Protein AF-A0A6J3LT07-F1 (afdb_monomer)

Mean predicted aligned error: 6.96 Å

InterPro domains:
  IPR022085 Oxopyrrolidines biosynthesis cluster protein G [PF12311] (66-252)
  IPR053204 Oxopyrrolidines Biosynthesis-associated Protein [PTHR38797] (63-280)

Secondary structure (DSSP, 8-state):
-------------GGGG--SS-THHHHHHHHHHTTSS-HHHHHHHHHHHHHHHHHTT--HHHHHHHHHHHHHHHHGGGSHHHHHHHHHHHHHHHTSPPPB-TTSPBPPPTTSSS--HHHH-TTHHHHHHHHTS---TTTTTS-HHHHHHHHHHHHHHHHHS-TTTTHHHHHHHHHHHHHHHSS--GGGHHHHHHHHHHHHHHHHHHHHHHHHTT------PPPS-S---S--S--S-SS--HHHHHHHHHHHHHHHH-TTS-HHHHHHHHHHHHHHHHHH-

Nearest PDB structures (foldseek):
  5o9z-assembly1_v  TM=2.314E-01  e=2.602E+00  Homo sapiens
  8uic-assembly1_T  TM=2.207E-01  e=5.160E+00  Drosophila melanogaster
  7shl-assembly1_A  TM=1.777E-01  e=5.653E+00  Xenopus laevis

Structure (mmCIF, N/CA/C/O backbone):
data_AF-A0A6J3LT07-F1
#
_entry.id   AF-A0A6J3LT07-F1
#
loop_
_atom_site.group_PDB
_atom_site.id
_atom_site.type_symbol
_atom_site.label_atom_id
_atom_site.label_alt_id
_atom_site.label_comp_id
_atom_site.label_asym_id
_atom_site.label_entity_id
_atom_site.label_seq_id
_atom_site.pdbx_PDB_ins_code
_atom_site.Cartn_x
_atom_site.Cartn_y
_atom_site.Cartn_z
_atom_site.occupancy
_atom_site.B_iso_or_equiv
_atom_site.auth_seq_id
_atom_site.auth_comp_id
_atom_site.auth_asym_id
_atom_site.auth_atom_id
_atom_site.pdbx_PDB_model_num
ATOM 1 N N . MET A 1 1 ? -38.017 -21.492 -5.090 1.00 42.19 1 MET A N 1
ATOM 2 C CA . MET A 1 1 ? -36.570 -21.646 -4.852 1.00 42.19 1 MET A CA 1
ATOM 3 C C . MET A 1 1 ? -35.894 -21.658 -6.207 1.00 42.19 1 MET A C 1
ATOM 5 O O . MET A 1 1 ? -36.004 -22.646 -6.916 1.00 42.19 1 MET A O 1
ATOM 9 N N . ALA A 1 2 ? -35.304 -20.535 -6.591 1.00 34.06 2 ALA A N 1
ATOM 10 C CA . ALA A 1 2 ? -34.388 -20.432 -7.716 1.00 34.06 2 ALA A CA 1
ATOM 11 C C . ALA A 1 2 ? -33.347 -19.401 -7.274 1.00 34.06 2 ALA A C 1
ATOM 13 O O . ALA A 1 2 ? -33.650 -18.213 -7.202 1.00 34.06 2 ALA A O 1
ATOM 14 N N . ASN A 1 3 ? -32.190 -19.897 -6.833 1.00 35.44 3 ASN A N 1
ATOM 15 C CA . ASN A 1 3 ? -31.007 -19.079 -6.608 1.00 35.44 3 ASN A CA 1
ATOM 16 C C . ASN A 1 3 ? -30.465 -18.733 -7.989 1.00 35.44 3 ASN A C 1
ATOM 18 O O . ASN A 1 3 ? -29.926 -19.598 -8.674 1.00 35.44 3 ASN A O 1
ATOM 22 N N . THR A 1 4 ? -30.654 -17.489 -8.406 1.00 35.00 4 THR A N 1
ATOM 23 C CA . THR A 1 4 ? -29.921 -16.937 -9.539 1.00 35.00 4 THR A CA 1
ATOM 24 C C . THR A 1 4 ? -28.570 -16.493 -8.998 1.00 35.00 4 THR A C 1
ATOM 26 O O . THR A 1 4 ? -28.470 -15.449 -8.356 1.00 35.00 4 THR A O 1
ATOM 29 N N . GLU A 1 5 ? -27.549 -17.322 -9.198 1.00 41.88 5 GLU A N 1
ATOM 30 C CA . GLU A 1 5 ? -26.154 -16.911 -9.068 1.00 41.88 5 GLU A CA 1
ATOM 31 C C . GLU A 1 5 ? -25.899 -15.788 -10.074 1.00 41.88 5 GLU A C 1
ATOM 33 O O . GLU A 1 5 ? -25.868 -16.000 -11.285 1.00 41.88 5 GLU A O 1
ATOM 38 N N . ILE A 1 6 ? -25.758 -14.567 -9.567 1.00 34.50 6 ILE A N 1
ATOM 39 C CA . ILE A 1 6 ? -25.181 -13.463 -10.323 1.00 34.50 6 ILE A CA 1
ATOM 40 C C . ILE A 1 6 ? -23.667 -13.621 -10.177 1.00 34.50 6 ILE A C 1
ATOM 42 O O . ILE A 1 6 ? -23.052 -13.019 -9.303 1.00 34.50 6 ILE A O 1
ATOM 46 N N . SER A 1 7 ? -23.074 -14.473 -11.013 1.00 38.00 7 SER A N 1
ATOM 47 C CA . SER A 1 7 ? -21.657 -14.342 -11.345 1.00 38.00 7 SER A CA 1
ATOM 48 C C . SER A 1 7 ? -21.554 -13.212 -12.368 1.00 38.00 7 SER A C 1
ATOM 50 O O . SER A 1 7 ? -21.727 -13.421 -13.567 1.00 38.00 7 SER A O 1
ATOM 52 N N . GLN A 1 8 ? -21.394 -11.977 -11.891 1.00 36.06 8 GLN A N 1
ATOM 53 C CA . GLN A 1 8 ? -20.882 -10.908 -12.740 1.00 36.06 8 GLN A CA 1
ATOM 54 C C . GLN A 1 8 ? -19.366 -11.085 -12.804 1.00 36.06 8 GLN A C 1
ATOM 56 O O . GLN A 1 8 ? -18.631 -10.542 -11.982 1.00 36.06 8 GLN A O 1
ATOM 61 N N . GLU A 1 9 ? -18.904 -11.854 -13.789 1.00 40.09 9 GLU A N 1
ATOM 62 C CA . GLU A 1 9 ? -17.545 -11.716 -14.307 1.00 40.09 9 GLU A CA 1
ATOM 63 C C . GLU A 1 9 ? -17.409 -10.287 -14.836 1.00 40.09 9 GLU A C 1
ATOM 65 O O . GLU A 1 9 ? -17.820 -9.946 -15.946 1.00 40.09 9 GLU A O 1
ATOM 70 N N . SER A 1 10 ? -16.901 -9.406 -13.980 1.00 42.12 10 SER A N 1
ATOM 71 C CA . SER A 1 10 ? -16.468 -8.074 -14.369 1.00 42.12 10 SER A CA 1
ATOM 72 C C . SER A 1 10 ? -15.198 -8.236 -15.201 1.00 42.12 10 SER A C 1
ATOM 74 O O . SER A 1 10 ? -14.100 -8.118 -14.663 1.00 42.12 10 SER A O 1
ATOM 76 N N . SER A 1 11 ? -15.361 -8.543 -16.491 1.00 50.44 11 SER A N 1
ATOM 77 C CA . SER A 1 11 ? -14.284 -8.496 -17.481 1.00 50.44 11 SER A CA 1
ATOM 78 C C . SER A 1 11 ? -13.621 -7.127 -17.385 1.00 50.44 11 SER A C 1
ATOM 80 O O . SER A 1 11 ? -14.261 -6.095 -17.607 1.00 50.44 11 SER A O 1
ATOM 82 N N . LEU A 1 12 ? -12.351 -7.110 -16.995 1.00 59.06 12 LEU A N 1
ATOM 83 C CA . LEU A 1 12 ? -11.575 -5.887 -16.942 1.00 59.06 12 LEU A CA 1
ATOM 84 C C . LEU A 1 12 ? -11.353 -5.417 -18.379 1.00 59.06 12 LEU A C 1
ATOM 86 O O . LEU A 1 12 ? -10.679 -6.089 -19.140 1.00 59.06 12 LEU A O 1
ATOM 90 N N . HIS A 1 13 ? -11.936 -4.289 -18.778 1.00 64.12 13 HIS A N 1
ATOM 91 C CA . HIS A 1 13 ? -11.634 -3.690 -20.079 1.00 64.12 13 HIS A CA 1
ATOM 92 C C . HIS A 1 13 ? -10.424 -2.772 -19.918 1.00 64.12 13 HIS A C 1
ATOM 94 O O . HIS A 1 13 ? -10.589 -1.559 -19.748 1.00 64.12 13 HIS A O 1
ATOM 100 N N . LEU A 1 14 ? -9.214 -3.347 -19.904 1.00 63.91 14 LEU A N 1
ATOM 101 C CA . LEU A 1 14 ? -7.982 -2.557 -19.826 1.00 63.91 14 LEU A CA 1
ATOM 102 C C . LEU A 1 14 ? -7.782 -1.691 -21.075 1.00 63.91 14 LEU A C 1
ATOM 104 O O . LEU A 1 14 ? -7.234 -0.597 -20.959 1.00 63.91 14 LEU A O 1
ATOM 108 N N . ASP A 1 15 ? -8.320 -2.111 -22.222 1.00 57.94 15 ASP A N 1
ATOM 109 C CA . ASP A 1 15 ? -8.239 -1.422 -23.519 1.00 57.94 15 ASP A CA 1
ATOM 110 C C . ASP A 1 15 ? -8.627 0.066 -23.476 1.00 57.94 15 ASP A C 1
ATOM 112 O O . ASP A 1 15 ? -8.118 0.872 -24.250 1.00 57.94 15 ASP A O 1
ATOM 116 N N . GLN A 1 16 ? -9.501 0.478 -22.551 1.00 59.56 16 GLN A N 1
ATOM 117 C CA . GLN A 1 16 ? -9.913 1.883 -22.430 1.00 59.56 16 GLN A CA 1
ATOM 118 C C . GLN A 1 16 ? -8.801 2.815 -21.908 1.00 59.56 16 GLN A C 1
ATOM 120 O O . GLN A 1 16 ? -8.925 4.038 -22.019 1.00 59.56 16 GLN A O 1
ATOM 125 N N . TYR A 1 17 ? -7.740 2.260 -21.312 1.00 57.22 17 TYR A N 1
ATOM 126 C CA . TYR A 1 17 ? -6.659 3.014 -20.672 1.00 57.22 17 TYR A CA 1
ATOM 127 C C . TYR A 1 17 ? -5.404 3.152 -21.540 1.00 57.22 17 TYR A C 1
ATOM 129 O O . TYR A 1 17 ? -4.562 4.000 -21.243 1.00 57.22 17 TYR A O 1
ATOM 137 N N . PHE A 1 18 ? -5.291 2.383 -22.623 1.00 58.38 18 PHE A N 1
ATOM 138 C CA . PHE A 1 18 ? -4.138 2.407 -23.522 1.00 58.38 18 PHE A CA 1
ATOM 139 C C . PHE A 1 18 ? -4.515 3.148 -24.807 1.00 58.38 18 PHE A C 1
ATOM 141 O O . PHE A 1 18 ? -5.414 2.738 -25.537 1.00 58.38 18 PHE A O 1
ATOM 148 N N . LYS A 1 19 ? -3.870 4.293 -25.072 1.00 54.88 19 LYS A N 1
ATOM 149 C CA . LYS A 1 19 ? -4.121 5.091 -26.289 1.00 54.88 19 LYS A CA 1
ATOM 150 C C . LYS A 1 19 ? -3.191 4.703 -27.435 1.00 54.88 19 LYS A C 1
ATOM 152 O O . LYS A 1 19 ? -3.402 5.144 -28.567 1.00 54.88 19 LYS A O 1
ATOM 157 N N . THR A 1 20 ? -2.157 3.922 -27.147 1.00 51.50 20 THR A N 1
ATOM 158 C CA . THR A 1 20 ? -1.198 3.423 -28.127 1.00 51.50 20 THR A CA 1
ATOM 159 C C . THR A 1 20 ? -1.644 2.082 -28.713 1.00 51.50 20 THR A C 1
ATOM 161 O O . THR A 1 20 ? -2.359 1.308 -28.090 1.00 51.50 20 THR A O 1
ATOM 164 N N . SER A 1 21 ? -1.239 1.822 -29.958 1.00 48.75 21 SER A N 1
ATOM 165 C CA . SER A 1 21 ? -1.632 0.672 -30.786 1.00 48.75 21 SER A CA 1
ATOM 166 C C . SER A 1 21 ? -1.044 -0.679 -30.342 1.00 48.75 21 SER A C 1
ATOM 168 O O . SER A 1 21 ? -0.817 -1.540 -31.193 1.00 48.75 21 SER A O 1
ATOM 170 N N . ASP A 1 22 ? -0.704 -0.843 -29.064 1.00 60.94 22 ASP A N 1
ATOM 171 C CA . ASP A 1 22 ? -0.010 -2.025 -28.551 1.00 60.94 22 ASP A CA 1
ATOM 172 C C . ASP A 1 22 ? -0.895 -2.780 -27.548 1.00 60.94 22 ASP A C 1
ATOM 174 O O . ASP A 1 22 ? -0.692 -2.740 -26.335 1.00 60.94 22 ASP A O 1
ATOM 178 N N . ASP A 1 23 ? -1.887 -3.507 -28.081 1.00 73.31 23 ASP A N 1
ATOM 179 C CA . ASP A 1 23 ? -2.821 -4.382 -27.346 1.00 73.31 23 ASP A CA 1
ATOM 180 C C . ASP A 1 23 ? -2.121 -5.480 -26.509 1.00 73.31 23 ASP A C 1
ATOM 182 O O . ASP A 1 23 ? -2.775 -6.296 -25.859 1.00 73.31 23 ASP A O 1
ATOM 186 N N . GLN A 1 24 ? -0.789 -5.580 -26.551 1.00 86.88 24 GLN A N 1
ATOM 187 C CA . GLN A 1 24 ? -0.038 -6.644 -25.892 1.00 86.88 24 GLN A CA 1
ATOM 188 C C . GLN A 1 24 ? -0.002 -6.490 -24.372 1.00 86.88 24 GLN A C 1
ATOM 190 O O . GLN A 1 24 ? -0.200 -7.477 -23.666 1.00 86.88 24 GLN A O 1
ATOM 195 N N . VAL A 1 25 ? 0.235 -5.279 -23.856 1.00 88.94 25 VAL A N 1
ATOM 196 C CA . VAL A 1 25 ? 0.317 -5.043 -22.404 1.00 88.94 25 VAL A CA 1
ATOM 197 C C . VAL A 1 25 ? -1.026 -5.298 -21.710 1.00 88.94 25 VAL A C 1
ATOM 199 O O . VAL A 1 25 ? -1.009 -6.063 -20.747 1.00 88.94 25 VAL A O 1
ATOM 202 N N . PRO A 1 26 ? -2.175 -4.763 -22.185 1.00 89.38 26 PRO A N 1
ATOM 203 C CA . PRO A 1 26 ? -3.488 -5.119 -21.642 1.00 89.38 26 PRO A CA 1
ATOM 204 C C . PRO A 1 26 ? -3.683 -6.631 -21.515 1.00 89.38 26 PRO A C 1
ATOM 206 O O . PRO A 1 26 ? -3.939 -7.124 -20.422 1.00 89.38 26 PRO A O 1
ATOM 209 N N . ARG A 1 27 ? -3.430 -7.381 -22.596 1.00 91.88 27 ARG A N 1
ATOM 210 C CA . ARG A 1 27 ? -3.610 -8.841 -22.627 1.00 91.88 27 ARG A CA 1
ATOM 211 C C . ARG A 1 27 ? -2.676 -9.583 -21.678 1.00 91.88 27 ARG A C 1
ATOM 213 O O . ARG A 1 27 ? -3.066 -10.587 -21.096 1.00 91.88 27 ARG A O 1
ATOM 220 N N . ILE A 1 28 ? -1.435 -9.116 -21.528 1.00 94.88 28 ILE A N 1
ATOM 221 C CA . ILE A 1 28 ? -0.492 -9.680 -20.553 1.00 94.88 28 ILE A CA 1
ATOM 222 C C . ILE A 1 28 ? -1.022 -9.460 -19.135 1.00 94.88 28 ILE A C 1
ATOM 224 O O . ILE A 1 28 ? -1.009 -10.386 -18.334 1.00 94.88 28 ILE A O 1
ATOM 228 N N . LEU A 1 29 ? -1.500 -8.258 -18.817 1.00 94.88 29 LEU A N 1
ATOM 229 C CA . LEU A 1 29 ? -2.003 -7.953 -17.480 1.00 94.88 29 LEU A CA 1
ATOM 230 C C . LEU A 1 29 ? -3.335 -8.655 -17.180 1.00 94.88 29 LEU A C 1
ATOM 232 O O . LEU A 1 29 ? -3.530 -9.092 -16.053 1.00 94.88 29 LEU A O 1
ATOM 236 N N . GLU A 1 30 ? -4.212 -8.822 -18.170 1.00 94.00 30 GLU A N 1
ATOM 237 C CA . GLU A 1 30 ? -5.431 -9.636 -18.062 1.00 94.00 30 GLU A CA 1
ATOM 238 C C . GLU A 1 30 ? -5.087 -11.104 -17.794 1.00 94.00 30 GLU A C 1
ATOM 240 O O . GLU A 1 30 ? -5.486 -11.636 -16.764 1.00 94.00 30 GLU A O 1
ATOM 245 N N . ALA A 1 31 ? -4.226 -11.718 -18.615 1.00 95.69 31 ALA A N 1
ATOM 246 C CA . ALA A 1 31 ? -3.759 -13.088 -18.388 1.00 95.69 31 ALA A CA 1
ATOM 247 C C . ALA A 1 31 ? -3.064 -13.251 -17.023 1.00 95.69 31 ALA A C 1
ATOM 249 O O . ALA A 1 31 ? -3.142 -14.304 -16.387 1.00 95.69 31 ALA A O 1
ATOM 250 N N . PHE A 1 32 ? -2.368 -12.212 -16.546 1.00 97.06 32 PHE A N 1
ATOM 251 C CA . PHE A 1 32 ? -1.813 -12.197 -15.198 1.00 97.06 32 PHE A CA 1
ATOM 252 C C . PHE A 1 32 ? -2.923 -12.219 -14.149 1.00 97.06 32 PHE A C 1
ATOM 254 O O . PHE A 1 32 ? -2.867 -13.066 -13.259 1.00 97.06 32 PHE A O 1
ATOM 261 N N . LEU A 1 33 ? -3.916 -11.334 -14.241 1.00 94.50 33 LEU A N 1
ATOM 262 C CA . LEU A 1 33 ? -5.034 -11.258 -13.297 1.00 94.50 33 LEU A CA 1
ATOM 263 C C . LEU A 1 33 ? -5.882 -12.539 -13.288 1.00 94.50 33 LEU A C 1
ATOM 265 O O . LEU A 1 33 ? -6.324 -12.952 -12.220 1.00 94.50 33 LEU A O 1
ATOM 269 N N . ASP A 1 34 ? -6.009 -13.211 -14.430 1.00 94.81 34 ASP A N 1
ATOM 270 C CA . ASP A 1 34 ? -6.708 -14.495 -14.569 1.00 94.81 34 ASP A CA 1
ATOM 271 C C . ASP A 1 34 ? -5.880 -15.696 -14.070 1.00 94.81 34 ASP A C 1
ATOM 273 O O . ASP A 1 34 ? -6.354 -16.831 -14.022 1.00 94.81 34 ASP A O 1
ATOM 277 N N . GLY A 1 35 ? -4.627 -15.465 -13.667 1.00 95.25 35 GLY A N 1
ATOM 278 C CA . GLY A 1 35 ? -3.750 -16.500 -13.125 1.00 95.25 35 GLY A CA 1
ATOM 279 C C . GLY A 1 35 ? -3.031 -17.349 -14.178 1.00 95.25 35 GLY A C 1
ATOM 280 O O . GLY A 1 35 ? -2.326 -18.288 -13.810 1.00 95.25 35 GLY A O 1
ATOM 281 N N . GLU A 1 36 ? -3.163 -17.027 -15.466 1.00 97.62 36 GLU A N 1
ATOM 282 C CA . GLU A 1 36 ? -2.608 -17.810 -16.578 1.00 97.62 36 GLU A CA 1
ATOM 283 C C . GLU A 1 36 ? -1.085 -17.682 -16.710 1.00 97.62 36 GLU A C 1
ATOM 285 O O . GLU A 1 36 ? -0.412 -18.613 -17.160 1.00 97.62 36 GLU A O 1
ATOM 290 N N . ILE A 1 37 ? -0.531 -16.530 -16.325 1.00 97.75 37 ILE A N 1
ATOM 291 C CA . ILE A 1 37 ? 0.912 -16.256 -16.355 1.00 97.75 37 ILE A CA 1
ATOM 292 C C . ILE A 1 37 ? 1.422 -15.826 -14.984 1.00 97.75 37 ILE A C 1
ATOM 294 O O . ILE A 1 37 ? 0.761 -15.075 -14.272 1.00 97.75 37 ILE A O 1
ATOM 298 N N . ASP A 1 38 ? 2.604 -16.301 -14.598 1.00 98.06 38 ASP A N 1
ATOM 299 C CA . ASP A 1 38 ? 3.220 -15.997 -13.305 1.00 98.06 38 ASP A CA 1
ATOM 300 C C . ASP A 1 38 ? 3.748 -14.543 -13.214 1.00 98.06 38 ASP A C 1
ATOM 302 O O . ASP A 1 38 ? 3.955 -13.884 -14.245 1.00 98.06 38 ASP A O 1
ATOM 306 N N . PRO A 1 39 ? 3.942 -14.011 -11.989 1.00 98.19 39 PRO A N 1
ATOM 307 C CA . PRO A 1 39 ? 4.426 -12.647 -11.770 1.00 98.19 39 PRO A CA 1
ATOM 308 C C . PRO A 1 39 ? 5.736 -12.305 -12.496 1.00 98.19 39 PRO A C 1
ATOM 310 O O . PRO A 1 39 ? 5.849 -11.234 -13.095 1.00 98.19 39 PRO A O 1
ATOM 313 N N . GLU A 1 40 ? 6.715 -13.205 -12.477 1.00 98.38 40 GLU A N 1
ATOM 314 C CA . GLU A 1 40 ? 8.053 -13.011 -13.036 1.00 98.38 40 GLU A CA 1
ATOM 315 C C . GLU A 1 40 ? 8.017 -12.946 -14.570 1.00 98.38 40 GLU A C 1
ATOM 317 O O . GLU A 1 40 ? 8.619 -12.061 -15.194 1.00 98.38 40 GLU A O 1
ATOM 322 N N . THR A 1 41 ? 7.258 -13.852 -15.191 1.00 98.31 41 THR A N 1
ATOM 323 C CA . THR A 1 41 ? 6.997 -13.855 -16.632 1.00 98.31 41 THR A CA 1
ATOM 324 C C . THR A 1 41 ? 6.255 -12.587 -17.049 1.00 98.31 41 THR A C 1
ATOM 326 O O . THR A 1 41 ? 6.606 -11.978 -18.064 1.00 98.31 41 THR A O 1
ATOM 329 N N . THR A 1 42 ? 5.264 -12.157 -16.263 1.00 98.00 42 THR A N 1
ATOM 330 C CA . THR A 1 42 ? 4.510 -10.915 -16.503 1.00 98.00 42 THR A CA 1
ATOM 331 C C . THR A 1 42 ? 5.447 -9.708 -16.478 1.00 98.00 42 THR A C 1
ATOM 333 O O . THR A 1 42 ? 5.490 -8.949 -17.445 1.00 98.00 42 THR A O 1
ATOM 336 N N . ALA A 1 43 ? 6.278 -9.578 -15.438 1.00 97.56 43 ALA A N 1
ATOM 337 C CA . ALA A 1 43 ? 7.281 -8.518 -15.307 1.00 97.56 43 ALA A CA 1
ATOM 338 C C . ALA A 1 43 ? 8.237 -8.463 -16.501 1.00 97.56 43 ALA A C 1
ATOM 340 O O . ALA A 1 43 ? 8.428 -7.401 -17.096 1.00 97.56 43 ALA A O 1
ATOM 341 N N . THR A 1 44 ? 8.785 -9.614 -16.889 1.00 97.81 44 THR A N 1
ATOM 342 C CA . THR A 1 44 ? 9.740 -9.719 -18.000 1.00 97.81 44 THR A CA 1
ATOM 343 C C . THR A 1 44 ? 9.112 -9.295 -19.327 1.00 97.81 44 THR A C 1
ATOM 345 O O . THR A 1 44 ? 9.717 -8.542 -20.097 1.00 97.81 44 THR A O 1
ATOM 348 N N . ARG A 1 45 ? 7.883 -9.748 -19.609 1.00 96.75 45 ARG A N 1
ATOM 349 C CA . ARG A 1 45 ? 7.169 -9.397 -20.846 1.00 96.75 45 ARG A CA 1
ATOM 350 C C . ARG A 1 45 ? 6.792 -7.920 -20.876 1.00 96.75 45 ARG A C 1
ATOM 352 O O . ARG A 1 45 ? 7.065 -7.261 -21.877 1.00 96.75 45 ARG A O 1
ATOM 359 N N . THR A 1 46 ? 6.246 -7.388 -19.782 1.00 95.00 46 THR A N 1
ATOM 360 C CA . THR A 1 46 ? 5.909 -5.963 -19.668 1.00 95.00 46 THR A CA 1
ATOM 361 C C . THR A 1 46 ? 7.148 -5.093 -19.871 1.00 95.00 46 THR A C 1
ATOM 363 O O . THR A 1 46 ? 7.135 -4.202 -20.720 1.00 95.00 46 THR A O 1
ATOM 366 N N . ALA A 1 47 ? 8.255 -5.377 -19.178 1.00 94.50 47 ALA A N 1
ATOM 367 C CA . ALA A 1 47 ? 9.484 -4.602 -19.334 1.00 94.50 47 ALA A CA 1
ATOM 368 C C . ALA A 1 47 ? 10.055 -4.674 -20.755 1.00 94.50 47 ALA A C 1
ATOM 370 O O . ALA A 1 47 ? 10.500 -3.657 -21.284 1.00 94.50 47 ALA A O 1
ATOM 371 N N . SER A 1 48 ? 9.992 -5.841 -21.403 1.00 93.88 48 SER A N 1
ATOM 372 C CA . SER A 1 48 ? 10.481 -6.023 -22.777 1.00 93.88 48 SER A CA 1
ATOM 373 C C . SER A 1 48 ? 9.713 -5.185 -23.804 1.00 93.88 48 SER A C 1
ATOM 375 O O . SER A 1 48 ? 10.316 -4.712 -24.765 1.00 93.88 48 SER A O 1
ATOM 377 N N . ILE A 1 49 ? 8.408 -4.969 -23.600 1.00 91.94 49 ILE A N 1
ATOM 378 C CA . ILE A 1 49 ? 7.579 -4.131 -24.484 1.00 91.94 49 ILE A CA 1
ATOM 379 C C . ILE A 1 49 ? 7.930 -2.647 -24.319 1.00 91.94 49 ILE A C 1
ATOM 381 O O . ILE A 1 49 ? 8.099 -1.926 -25.305 1.00 91.94 49 ILE A O 1
ATOM 385 N N . TYR A 1 50 ? 8.092 -2.185 -23.077 1.00 90.69 50 TYR A N 1
ATOM 386 C CA . TYR A 1 50 ? 8.356 -0.773 -22.797 1.00 90.69 50 TYR A CA 1
ATOM 387 C C . TYR A 1 50 ? 9.822 -0.365 -22.993 1.00 90.69 50 TYR A C 1
ATOM 389 O O . TYR A 1 50 ? 10.085 0.784 -23.354 1.00 90.69 50 TYR A O 1
ATOM 397 N N . ALA A 1 51 ? 10.789 -1.268 -22.795 1.00 90.75 51 ALA A N 1
ATOM 398 C CA . ALA A 1 51 ? 12.215 -0.929 -22.807 1.00 90.75 51 ALA A CA 1
ATOM 399 C C . ALA A 1 51 ? 12.688 -0.204 -24.087 1.00 90.75 51 ALA A C 1
ATOM 401 O O . ALA A 1 51 ? 13.360 0.826 -23.957 1.00 90.75 51 ALA A O 1
ATOM 402 N N . PRO A 1 52 ? 12.312 -0.629 -25.314 1.00 89.69 52 PRO A N 1
ATOM 403 C CA . PRO A 1 52 ? 12.687 0.092 -26.528 1.00 89.69 52 PRO A CA 1
ATOM 404 C C . PRO A 1 52 ? 12.136 1.520 -26.564 1.00 89.69 52 PRO A C 1
ATOM 406 O O . PRO A 1 52 ? 12.842 2.434 -26.981 1.00 89.69 52 PRO A O 1
ATOM 409 N N . GLN A 1 53 ? 10.908 1.738 -26.092 1.00 87.19 53 GLN A N 1
ATOM 410 C CA . GLN A 1 53 ? 10.265 3.054 -26.119 1.00 87.19 53 GLN A CA 1
ATOM 411 C C . GLN A 1 53 ? 10.885 4.004 -25.086 1.00 87.19 53 GLN A C 1
ATOM 413 O O . GLN A 1 53 ? 11.171 5.166 -25.382 1.00 87.19 53 GLN A O 1
ATOM 418 N N . LEU A 1 54 ? 11.160 3.486 -23.888 1.00 87.62 54 LEU A N 1
ATOM 419 C CA . LEU A 1 54 ? 11.799 4.230 -22.805 1.00 87.62 54 LEU A CA 1
ATOM 420 C C . LEU A 1 54 ? 13.254 4.596 -23.144 1.00 87.62 54 LEU A C 1
ATOM 422 O O . LEU A 1 54 ? 13.696 5.698 -22.822 1.00 87.62 54 LEU A O 1
ATOM 426 N N . SER A 1 55 ? 13.973 3.730 -23.872 1.00 86.94 55 SER A N 1
ATOM 427 C CA . SER A 1 55 ? 15.332 4.020 -24.362 1.00 86.94 55 SER A CA 1
ATOM 428 C C . SER A 1 55 ? 15.401 5.186 -25.359 1.00 86.94 55 SER A C 1
ATOM 430 O O . SER A 1 55 ? 16.433 5.841 -25.478 1.00 86.94 55 SER A O 1
ATOM 432 N N . GLN A 1 56 ? 14.290 5.495 -26.035 1.00 84.25 56 GLN A N 1
ATOM 433 C CA . GLN A 1 56 ? 14.175 6.627 -26.963 1.00 84.25 56 GLN A CA 1
ATOM 434 C C . GLN A 1 56 ? 13.794 7.939 -26.256 1.00 84.25 56 GLN A C 1
ATOM 436 O O . GLN A 1 56 ? 13.611 8.961 -26.914 1.00 84.25 56 GLN A O 1
ATOM 441 N N . GLY A 1 57 ? 13.653 7.924 -24.925 1.00 74.00 57 GLY A N 1
ATOM 442 C CA . GLY A 1 57 ? 13.245 9.087 -24.138 1.00 74.00 57 GLY A CA 1
ATOM 443 C C . GLY A 1 57 ? 11.763 9.445 -24.282 1.00 74.00 57 GLY A C 1
ATOM 444 O O . GLY A 1 57 ? 11.370 10.563 -23.947 1.00 74.00 57 GLY A O 1
ATOM 445 N N . ASN A 1 58 ? 10.927 8.528 -24.782 1.00 73.75 58 ASN A N 1
ATOM 446 C CA . ASN A 1 58 ? 9.489 8.748 -24.847 1.00 73.75 58 ASN A CA 1
ATOM 447 C C . ASN A 1 58 ? 8.887 8.596 -23.442 1.00 73.75 58 ASN A C 1
ATOM 449 O O . ASN A 1 58 ? 8.927 7.511 -22.869 1.00 73.75 58 ASN A O 1
ATOM 453 N N . ALA A 1 59 ? 8.333 9.680 -22.894 1.00 69.69 59 ALA A N 1
ATOM 454 C CA . ALA A 1 59 ? 7.689 9.686 -21.579 1.00 69.69 59 ALA A CA 1
ATOM 455 C C . ALA A 1 59 ? 6.197 9.299 -21.629 1.00 69.69 59 ALA A C 1
ATOM 457 O O . ALA A 1 59 ? 5.627 8.933 -20.610 1.00 69.69 59 ALA A O 1
ATOM 458 N N . SER A 1 60 ? 5.546 9.331 -22.797 1.00 72.19 60 SER A N 1
ATOM 459 C CA . SER A 1 60 ? 4.133 8.922 -22.922 1.00 72.19 60 SER A CA 1
ATOM 460 C C . SER A 1 60 ? 3.848 7.482 -22.447 1.00 72.19 60 SER A C 1
ATOM 462 O O . SER A 1 60 ? 2.825 7.273 -21.798 1.00 72.19 60 SER A O 1
ATOM 464 N N . PRO A 1 61 ? 4.718 6.486 -22.711 1.00 77.19 61 PRO A N 1
ATOM 465 C CA . PRO A 1 61 ? 4.503 5.108 -22.289 1.00 77.19 61 PRO A CA 1
ATOM 466 C C . PRO A 1 61 ? 4.532 4.929 -20.767 1.00 77.19 61 PRO A C 1
ATOM 468 O O . PRO A 1 61 ? 3.946 3.971 -20.270 1.00 77.19 61 PRO A O 1
ATOM 471 N N . THR A 1 62 ? 5.172 5.830 -20.005 1.00 79.94 62 THR A N 1
ATOM 472 C CA . THR A 1 62 ? 5.197 5.692 -18.541 1.00 79.94 62 THR A CA 1
ATOM 473 C C . THR A 1 62 ? 3.860 5.999 -17.893 1.00 79.94 62 THR A C 1
ATOM 475 O O . THR A 1 62 ? 3.488 5.305 -16.955 1.00 79.94 62 THR A O 1
ATOM 478 N N . ASP A 1 63 ? 3.109 6.981 -18.393 1.00 82.81 63 ASP A N 1
ATOM 479 C CA . ASP A 1 63 ? 1.797 7.308 -17.820 1.00 82.81 63 ASP A CA 1
ATOM 480 C C . ASP A 1 63 ? 0.790 6.172 -18.052 1.00 82.81 63 ASP A C 1
ATOM 482 O O . ASP A 1 63 ? 0.019 5.823 -17.151 1.00 82.81 63 ASP A O 1
ATOM 486 N N . GLU A 1 64 ? 0.832 5.557 -19.239 1.00 86.06 64 GLU A N 1
ATOM 487 C CA . GLU A 1 64 ? 0.029 4.375 -19.578 1.00 86.06 64 GLU A CA 1
ATOM 488 C C . GLU A 1 64 ? 0.429 3.175 -18.713 1.00 86.06 64 GLU A C 1
ATOM 490 O O . GLU A 1 64 ? -0.434 2.545 -18.102 1.00 86.06 64 GLU A O 1
ATOM 495 N N . LEU A 1 65 ? 1.736 2.914 -18.574 1.00 88.62 65 LEU A N 1
ATOM 496 C CA . LEU A 1 65 ? 2.256 1.858 -17.707 1.00 88.62 65 LEU A CA 1
ATOM 497 C C . LEU A 1 65 ? 1.798 2.045 -16.256 1.00 88.62 65 LEU A C 1
ATOM 499 O O . LEU A 1 65 ? 1.249 1.119 -15.666 1.00 88.62 65 LEU A O 1
ATOM 503 N N . TRP A 1 66 ? 1.992 3.227 -15.666 1.00 90.88 66 TRP A N 1
ATOM 504 C CA . TRP A 1 66 ? 1.610 3.466 -14.274 1.00 90.88 66 TRP A CA 1
ATOM 505 C C . TRP A 1 66 ? 0.113 3.323 -14.062 1.00 90.88 66 TRP A C 1
ATOM 507 O O . TRP A 1 66 ? -0.293 2.694 -13.091 1.00 90.88 66 TRP A O 1
ATOM 517 N N . THR A 1 67 ? -0.699 3.823 -14.991 1.00 89.50 67 THR A N 1
ATOM 518 C CA . THR A 1 67 ? -2.155 3.633 -14.959 1.00 89.50 67 THR A CA 1
ATOM 519 C C . THR A 1 67 ? -2.519 2.147 -14.978 1.00 89.50 67 THR A C 1
ATOM 521 O O . THR A 1 67 ? -3.305 1.690 -14.151 1.00 89.50 67 THR A O 1
ATOM 524 N N . ALA A 1 68 ? -1.884 1.362 -15.846 1.00 90.94 68 ALA A N 1
ATOM 525 C CA . ALA A 1 68 ? -2.115 -0.073 -15.929 1.00 90.94 68 ALA A CA 1
ATOM 526 C C . ALA A 1 68 ? -1.718 -0.821 -14.646 1.00 90.94 68 ALA A C 1
ATOM 528 O O . ALA A 1 68 ? -2.479 -1.650 -14.148 1.00 90.94 68 ALA A O 1
ATOM 529 N N . LEU A 1 69 ? -0.557 -0.497 -14.065 1.00 92.75 69 LEU A N 1
ATOM 530 C CA . LEU A 1 69 ? -0.119 -1.087 -12.796 1.00 92.75 69 LEU A CA 1
ATOM 531 C C . LEU A 1 69 ? -1.051 -0.709 -11.637 1.00 92.75 69 LEU A C 1
ATOM 533 O O . LEU A 1 69 ? -1.270 -1.518 -10.736 1.00 92.75 69 LEU A O 1
ATOM 537 N N . VAL A 1 70 ? -1.629 0.496 -11.656 1.00 92.06 70 VAL A N 1
ATOM 538 C CA . VAL A 1 70 ? -2.647 0.893 -10.678 1.00 92.06 70 VAL A CA 1
ATOM 539 C C . VAL A 1 70 ? -3.928 0.076 -10.841 1.00 92.06 70 VAL A C 1
ATOM 541 O O . VAL A 1 70 ? -4.499 -0.351 -9.838 1.00 92.06 70 VAL A O 1
ATOM 544 N N . GLU A 1 71 ? -4.375 -0.193 -12.067 1.00 90.62 71 GLU A N 1
ATOM 545 C CA . GLU A 1 71 ? -5.536 -1.060 -12.283 1.00 90.62 71 GLU A CA 1
ATOM 546 C C . GLU A 1 71 ? -5.273 -2.494 -11.811 1.00 90.62 71 GLU A C 1
ATOM 548 O O . GLU A 1 71 ? -6.121 -3.057 -11.118 1.00 90.62 71 GLU A O 1
ATOM 553 N N . VAL A 1 72 ? -4.083 -3.050 -12.063 1.00 93.69 72 VAL A N 1
ATOM 554 C CA . VAL A 1 72 ? -3.676 -4.349 -11.493 1.00 93.69 72 VAL A CA 1
ATOM 555 C C . VAL A 1 72 ? -3.754 -4.319 -9.967 1.00 93.69 72 VAL A C 1
ATOM 557 O O . VAL A 1 72 ? -4.343 -5.214 -9.361 1.00 93.69 72 VAL A O 1
ATOM 560 N N . ALA A 1 73 ? -3.215 -3.275 -9.339 1.00 92.25 73 ALA A N 1
ATOM 561 C CA . ALA A 1 73 ? -3.224 -3.115 -7.891 1.00 92.25 73 ALA A CA 1
ATOM 562 C C . ALA A 1 73 ? -4.645 -3.034 -7.303 1.00 92.25 73 ALA A C 1
ATOM 564 O O . ALA A 1 73 ? -4.925 -3.651 -6.275 1.00 92.25 73 ALA A O 1
ATOM 565 N N . LYS A 1 74 ? -5.561 -2.318 -7.966 1.00 89.50 74 LYS A N 1
ATOM 566 C CA . LYS A 1 74 ? -6.973 -2.230 -7.560 1.00 89.50 74 LYS A CA 1
ATOM 567 C C . LYS A 1 74 ? -7.672 -3.588 -7.651 1.00 89.50 74 LYS A C 1
ATOM 569 O O . LYS A 1 74 ? -8.373 -3.964 -6.718 1.00 89.50 74 LYS A O 1
ATOM 574 N N . HIS A 1 75 ? -7.457 -4.336 -8.733 1.00 90.31 75 HIS A N 1
ATOM 575 C CA . HIS A 1 75 ? -8.107 -5.636 -8.944 1.00 90.31 75 HIS A CA 1
ATOM 576 C C . HIS A 1 75 ? -7.557 -6.729 -8.033 1.00 90.31 75 HIS A C 1
ATOM 578 O O . HIS A 1 75 ? -8.323 -7.540 -7.518 1.00 90.31 75 HIS A O 1
ATOM 584 N N . SER A 1 76 ? -6.254 -6.694 -7.770 1.00 92.00 76 SER A N 1
ATOM 585 C CA . SER A 1 76 ? -5.576 -7.681 -6.927 1.00 92.00 76 SER A CA 1
ATOM 586 C C . SER A 1 76 ? -5.862 -7.487 -5.435 1.00 92.00 76 SER A C 1
ATOM 588 O O . SER A 1 76 ? -5.488 -8.308 -4.614 1.00 92.00 76 SER A O 1
ATOM 590 N N . GLY A 1 77 ? -6.524 -6.397 -5.045 1.00 87.62 77 GLY A N 1
ATOM 591 C CA . GLY A 1 77 ? -6.861 -6.115 -3.653 1.00 87.62 77 GLY A CA 1
ATOM 592 C C . GLY A 1 77 ? -8.046 -6.906 -3.088 1.00 87.62 77 GLY A C 1
ATOM 593 O O . GLY A 1 77 ? -8.413 -6.685 -1.936 1.00 87.62 77 GLY A O 1
ATOM 594 N N . ARG A 1 78 ? -8.692 -7.770 -3.882 1.00 89.31 78 ARG A N 1
AT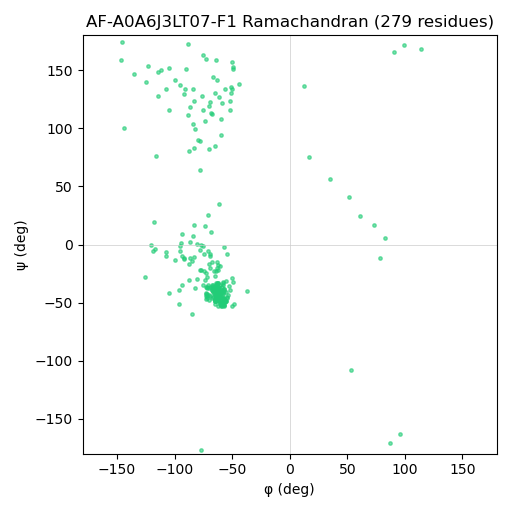OM 595 C CA . ARG A 1 78 ? -9.883 -8.536 -3.464 1.00 89.31 78 ARG A CA 1
ATOM 596 C C . ARG A 1 78 ? -9.594 -9.477 -2.301 1.00 89.31 78 ARG A C 1
ATOM 598 O O . ARG A 1 78 ? -10.432 -9.614 -1.410 1.00 89.31 78 ARG A O 1
ATOM 605 N N . ASP A 1 79 ? -8.403 -10.061 -2.286 1.00 91.94 79 ASP A N 1
ATOM 606 C CA . ASP A 1 79 ? -7.877 -10.812 -1.159 1.00 91.94 79 ASP A CA 1
ATOM 607 C C . ASP A 1 79 ? -6.355 -10.647 -1.031 1.00 91.94 79 ASP A C 1
ATOM 609 O O . ASP A 1 79 ? -5.687 -9.997 -1.837 1.00 91.94 79 ASP A O 1
ATOM 613 N N . GLN A 1 80 ? -5.800 -11.198 0.049 1.00 91.94 80 GLN A N 1
ATOM 614 C CA . GLN A 1 80 ? -4.379 -11.062 0.348 1.00 91.94 80 GLN A CA 1
ATOM 615 C C . GLN A 1 80 ? -3.487 -11.880 -0.600 1.00 91.94 80 GLN A C 1
ATOM 617 O O . GLN A 1 80 ? -2.344 -11.484 -0.817 1.00 91.94 80 GLN A O 1
ATOM 622 N N . ALA A 1 81 ? -3.969 -12.996 -1.157 1.00 95.75 81 ALA A N 1
ATOM 623 C CA . ALA A 1 81 ? -3.180 -13.847 -2.042 1.00 95.75 81 ALA A CA 1
ATOM 624 C C . ALA A 1 81 ? -2.964 -13.166 -3.398 1.00 95.75 81 ALA A C 1
ATOM 626 O O . ALA A 1 81 ? -1.824 -13.079 -3.862 1.00 95.75 81 ALA A O 1
ATOM 627 N N . ASP A 1 82 ? -4.026 -12.600 -3.970 1.00 95.81 82 ASP A N 1
ATOM 628 C CA . ASP A 1 82 ? -3.950 -11.796 -5.189 1.00 95.81 82 ASP A CA 1
ATOM 629 C C . ASP A 1 82 ? -3.067 -10.563 -4.970 1.00 95.81 82 ASP A C 1
ATOM 631 O O . ASP A 1 82 ? -2.167 -10.283 -5.770 1.00 95.81 82 ASP A O 1
ATOM 635 N N . ALA A 1 83 ? -3.238 -9.872 -3.836 1.00 96.88 83 ALA A N 1
ATOM 636 C CA . ALA A 1 83 ? -2.420 -8.718 -3.489 1.00 96.88 83 ALA A CA 1
ATOM 637 C C . ALA A 1 83 ? -0.939 -9.104 -3.416 1.00 96.88 83 ALA A C 1
ATOM 639 O O . ALA A 1 83 ? -0.102 -8.435 -4.019 1.00 96.88 83 ALA A O 1
ATOM 640 N N . SER A 1 84 ? -0.607 -10.204 -2.732 1.00 97.75 84 SER A N 1
ATOM 641 C CA . SER A 1 84 ? 0.760 -10.727 -2.648 1.00 97.75 84 SER A CA 1
ATOM 642 C C . SER A 1 84 ? 1.325 -11.061 -4.024 1.00 97.75 84 SER A C 1
ATOM 644 O O . SER A 1 84 ? 2.473 -10.724 -4.304 1.00 97.75 84 SER A O 1
ATOM 646 N N . ARG A 1 85 ? 0.522 -11.653 -4.909 1.00 97.69 85 ARG A N 1
ATOM 647 C CA . ARG A 1 85 ? 0.933 -11.987 -6.275 1.00 97.69 85 ARG A CA 1
ATOM 648 C C . ARG A 1 85 ? 1.240 -10.735 -7.104 1.00 97.69 85 ARG A C 1
ATOM 650 O O . ARG A 1 85 ? 2.246 -10.704 -7.812 1.00 97.69 85 ARG A O 1
ATOM 657 N N . ALA A 1 86 ? 0.445 -9.674 -6.958 1.00 97.31 86 ALA A N 1
ATOM 658 C CA . ALA A 1 86 ? 0.715 -8.373 -7.572 1.00 97.31 86 ALA A CA 1
ATOM 659 C C . ALA A 1 86 ? 1.950 -7.670 -6.982 1.00 97.31 86 ALA A C 1
ATOM 661 O O . ALA A 1 86 ? 2.710 -7.043 -7.721 1.00 97.31 86 ALA A O 1
ATOM 662 N N . VAL A 1 87 ? 2.199 -7.801 -5.673 1.00 97.62 87 VAL A N 1
ATOM 663 C CA . VAL A 1 87 ? 3.445 -7.318 -5.054 1.00 97.62 87 VAL A CA 1
ATOM 664 C C . VAL A 1 87 ? 4.657 -8.046 -5.632 1.00 97.62 87 VAL A C 1
ATOM 666 O O . VAL A 1 87 ? 5.630 -7.382 -5.988 1.00 97.62 87 VAL A O 1
ATOM 669 N N . THR A 1 88 ? 4.596 -9.374 -5.788 1.00 98.12 88 THR A N 1
ATOM 670 C CA . THR A 1 88 ? 5.663 -10.148 -6.443 1.00 98.12 88 THR A CA 1
ATOM 671 C C . THR A 1 88 ? 5.907 -9.638 -7.856 1.00 98.12 88 THR A C 1
ATOM 673 O O . THR A 1 88 ? 7.047 -9.353 -8.198 1.00 98.12 88 THR A O 1
ATOM 676 N N . PHE A 1 89 ? 4.850 -9.417 -8.642 1.00 97.88 89 PHE A N 1
ATOM 677 C CA . PHE A 1 89 ? 4.968 -8.890 -10.004 1.00 97.88 89 PHE A CA 1
ATOM 678 C C . PHE A 1 89 ? 5.705 -7.544 -10.036 1.00 97.88 89 PHE A C 1
ATOM 680 O O . PHE A 1 89 ? 6.646 -7.377 -10.809 1.00 97.88 89 PHE A O 1
ATOM 687 N N . LEU A 1 90 ? 5.339 -6.597 -9.169 1.00 96.44 90 LEU A N 1
ATOM 688 C CA . LEU A 1 90 ? 6.015 -5.299 -9.099 1.00 96.44 90 LEU A CA 1
ATOM 689 C C . LEU A 1 90 ? 7.457 -5.392 -8.590 1.00 96.44 90 LEU A C 1
ATOM 691 O O . LEU A 1 90 ? 8.315 -4.642 -9.055 1.00 96.44 90 LEU A O 1
ATOM 695 N N . ASN A 1 91 ? 7.742 -6.301 -7.657 1.00 96.50 91 ASN A N 1
ATOM 696 C CA . ASN A 1 91 ? 9.107 -6.556 -7.204 1.00 96.50 91 ASN A CA 1
ATOM 697 C C . ASN A 1 91 ? 9.953 -7.123 -8.355 1.00 96.50 91 ASN A C 1
ATOM 699 O O . ASN A 1 91 ? 11.007 -6.565 -8.653 1.00 96.50 91 ASN A O 1
ATOM 703 N N . SER A 1 92 ? 9.454 -8.128 -9.078 1.00 97.56 92 SER A N 1
ATOM 704 C CA . SER A 1 92 ? 10.117 -8.694 -10.260 1.00 97.56 92 SER A CA 1
ATOM 705 C C . SER A 1 92 ? 10.271 -7.676 -11.389 1.00 97.56 92 SER A C 1
ATOM 707 O O . SER A 1 92 ? 11.256 -7.715 -12.126 1.00 97.56 92 SER A O 1
ATOM 709 N N . LEU A 1 93 ? 9.324 -6.741 -11.529 1.00 96.00 93 LEU A N 1
ATOM 710 C CA . LEU A 1 93 ? 9.440 -5.623 -12.462 1.00 96.00 93 LEU A CA 1
ATOM 711 C C . LEU 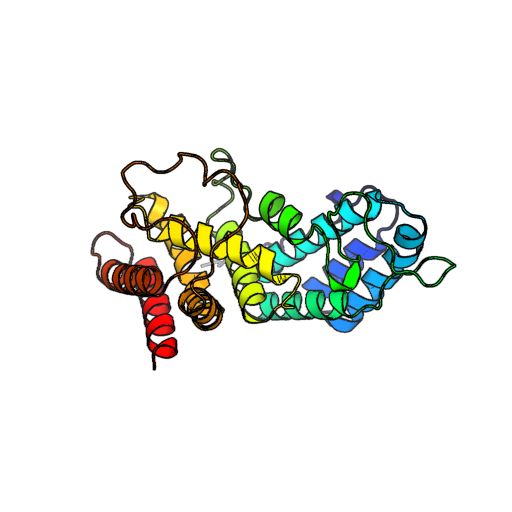A 1 93 ? 10.578 -4.684 -12.051 1.00 96.00 93 LEU A C 1
ATOM 713 O O . LEU A 1 93 ? 11.338 -4.245 -12.907 1.00 96.00 93 LEU A O 1
ATOM 717 N N . SER A 1 94 ? 10.748 -4.431 -10.749 1.00 95.06 94 SER A N 1
ATOM 718 C CA . SER A 1 94 ? 11.854 -3.612 -10.233 1.00 95.06 94 SER A CA 1
ATOM 719 C C . SER A 1 94 ? 13.239 -4.245 -10.393 1.00 95.06 94 SER A C 1
ATOM 721 O O . SER A 1 94 ? 14.256 -3.563 -10.293 1.00 95.06 94 SER A O 1
ATOM 723 N N . GLU A 1 95 ? 13.284 -5.543 -10.681 1.00 95.81 95 GLU A N 1
ATOM 724 C CA . GLU A 1 95 ? 14.511 -6.306 -10.914 1.00 95.81 95 GLU A CA 1
ATOM 725 C C . GLU A 1 95 ? 14.869 -6.421 -12.404 1.00 95.81 95 GLU A C 1
ATOM 727 O O . GLU A 1 95 ? 15.946 -6.916 -12.746 1.00 95.81 95 GLU A O 1
ATOM 732 N N . GLN A 1 96 ? 14.008 -5.931 -13.306 1.00 93.62 96 GLN A N 1
ATOM 733 C CA . GLN A 1 96 ? 14.328 -5.820 -14.728 1.00 93.62 96 GLN A CA 1
ATOM 734 C C . GLN A 1 96 ? 15.426 -4.762 -14.860 1.00 93.62 96 GLN A C 1
ATOM 736 O O . GLN A 1 96 ? 15.207 -3.601 -14.530 1.00 93.62 96 GLN A O 1
ATOM 741 N N . GLY A 1 97 ? 16.639 -5.168 -15.242 1.00 92.31 97 GLY A N 1
ATOM 742 C CA . GLY A 1 97 ? 17.827 -4.309 -15.183 1.00 92.31 97 GLY A CA 1
ATOM 743 C C . GLY A 1 97 ? 17.635 -2.919 -15.806 1.00 92.31 97 GLY A C 1
ATOM 744 O O . GLY A 1 97 ? 16.838 -2.741 -16.726 1.00 92.31 97 GLY A O 1
ATOM 745 N N . ASP A 1 98 ? 18.379 -1.934 -15.297 1.00 93.50 98 ASP A N 1
ATOM 746 C CA . ASP A 1 98 ? 18.243 -0.530 -15.690 1.00 93.50 98 ASP A CA 1
ATOM 747 C C . ASP A 1 98 ? 18.256 -0.344 -17.215 1.00 93.50 98 ASP A C 1
ATOM 749 O O . ASP A 1 98 ? 19.124 -0.854 -17.927 1.00 93.50 98 ASP A O 1
ATOM 753 N N . ILE A 1 99 ? 17.316 0.460 -17.711 1.00 91.75 99 ILE A N 1
ATOM 754 C CA . ILE A 1 99 ? 17.332 0.903 -19.103 1.00 91.75 99 ILE A CA 1
ATOM 755 C C . ILE A 1 99 ? 18.494 1.873 -19.253 1.00 91.75 99 ILE A C 1
ATOM 757 O O . ILE A 1 99 ? 18.510 2.911 -18.592 1.00 91.75 99 ILE A O 1
ATOM 761 N N . ALA A 1 100 ? 19.454 1.541 -20.109 1.00 91.44 100 ALA A N 1
ATOM 762 C CA . ALA A 1 100 ? 20.646 2.345 -20.325 1.00 91.44 100 ALA A CA 1
ATOM 763 C C . ALA A 1 100 ? 20.669 2.973 -21.723 1.00 91.44 100 ALA A C 1
ATOM 765 O O . ALA A 1 100 ? 20.124 2.421 -22.680 1.00 91.44 100 ALA A O 1
ATOM 766 N N . ASP A 1 101 ? 21.310 4.133 -21.834 1.00 86.50 101 ASP A N 1
ATOM 767 C CA . ASP A 1 101 ? 21.590 4.774 -23.114 1.00 86.50 101 ASP A CA 1
ATOM 768 C C . ASP A 1 101 ? 22.770 4.105 -23.851 1.00 86.50 101 ASP A C 1
ATOM 770 O O . ASP A 1 101 ? 23.366 3.126 -23.393 1.00 86.50 101 ASP A O 1
ATOM 774 N N . ALA A 1 102 ? 23.148 4.652 -25.010 1.00 87.06 102 ALA A N 1
ATOM 775 C CA . ALA A 1 102 ? 24.280 4.151 -25.794 1.00 87.06 102 ALA A CA 1
ATOM 776 C C . ALA A 1 102 ? 25.634 4.215 -25.051 1.00 87.06 102 ALA A C 1
ATOM 778 O O . ALA A 1 102 ? 26.575 3.528 -25.445 1.00 87.06 102 ALA A O 1
ATOM 779 N N . ALA A 1 103 ? 25.742 5.019 -23.988 1.00 88.38 103 ALA A N 1
ATOM 780 C CA . ALA A 1 103 ? 26.918 5.128 -23.131 1.00 88.38 103 ALA A CA 1
ATOM 781 C C . ALA A 1 103 ? 26.844 4.210 -21.895 1.00 88.38 103 ALA A C 1
ATOM 783 O O . ALA A 1 103 ? 27.707 4.294 -21.022 1.00 88.38 103 ALA A O 1
ATOM 784 N N . SER A 1 104 ? 25.854 3.308 -21.827 1.00 88.88 104 SER A N 1
ATOM 785 C CA . SER A 1 104 ? 25.592 2.437 -20.670 1.00 88.88 104 SER A CA 1
ATOM 786 C C . SER A 1 104 ? 25.261 3.207 -19.384 1.00 88.88 104 SER A C 1
ATOM 788 O O . SER A 1 104 ? 25.460 2.697 -18.281 1.00 88.88 104 SER A O 1
ATOM 790 N N . VAL A 1 105 ? 24.751 4.434 -19.510 1.00 89.81 105 VAL A N 1
ATOM 791 C CA . VAL A 1 105 ? 24.271 5.228 -18.378 1.00 89.81 105 VAL A CA 1
ATOM 792 C C . VAL A 1 105 ? 22.783 4.967 -18.200 1.00 89.81 105 VAL A C 1
ATOM 794 O O . VAL A 1 105 ? 22.013 5.057 -19.155 1.00 89.81 105 VAL A O 1
ATOM 797 N N . ALA A 1 106 ? 22.371 4.641 -16.973 1.00 92.56 106 ALA A N 1
ATOM 798 C CA . ALA A 1 106 ? 20.969 4.402 -16.663 1.00 92.56 106 ALA A CA 1
ATOM 799 C C . ALA A 1 106 ? 20.127 5.660 -16.932 1.00 92.56 106 ALA A C 1
ATOM 801 O O . ALA A 1 106 ? 20.422 6.749 -16.430 1.00 92.56 106 ALA A O 1
ATOM 802 N N . ILE A 1 107 ? 19.070 5.497 -17.721 1.00 90.31 107 ILE A N 1
ATOM 803 C CA . ILE A 1 107 ? 18.173 6.571 -18.123 1.00 90.31 107 ILE A CA 1
ATOM 804 C C . ILE A 1 107 ? 17.252 6.904 -16.954 1.00 90.31 107 ILE A C 1
ATOM 806 O O . ILE A 1 107 ? 16.567 6.040 -16.399 1.00 90.31 107 ILE A O 1
ATOM 810 N N . GLN A 1 108 ? 17.219 8.188 -16.616 1.00 89.50 108 GLN A N 1
ATOM 811 C CA . GLN A 1 108 ? 16.303 8.742 -15.630 1.00 89.50 108 GLN A CA 1
ATOM 812 C C . GLN A 1 108 ? 15.119 9.404 -16.346 1.00 89.50 108 GLN A C 1
ATOM 814 O O . GLN A 1 108 ? 15.324 10.059 -17.375 1.00 89.50 108 GLN A O 1
ATOM 819 N N . PRO A 1 109 ? 13.887 9.279 -15.827 1.00 85.50 109 PRO A N 1
ATOM 820 C CA . PRO A 1 109 ? 12.763 10.033 -16.358 1.00 85.50 109 PRO A CA 1
ATOM 821 C C . PRO A 1 109 ? 12.995 11.526 -16.127 1.00 85.50 109 PRO A C 1
ATOM 823 O O . PRO A 1 109 ? 13.268 11.950 -15.007 1.00 85.50 109 PRO A O 1
ATOM 826 N N . SER A 1 110 ? 12.827 12.344 -17.167 1.00 82.75 110 SER A N 1
ATOM 827 C CA . SER A 1 110 ? 13.055 13.798 -17.098 1.00 82.75 110 SER A CA 1
ATOM 828 C C . SER A 1 110 ? 12.129 14.533 -16.124 1.00 82.75 110 SER A C 1
ATOM 830 O O . SER A 1 110 ? 12.442 15.636 -15.682 1.00 82.75 110 SER A O 1
ATOM 832 N N . TRP A 1 111 ? 10.986 13.933 -15.798 1.00 80.06 111 TRP A N 1
ATOM 833 C CA . TRP A 1 111 ? 9.978 14.472 -14.889 1.00 80.06 111 TRP A CA 1
ATOM 834 C C . TRP A 1 111 ? 10.166 14.025 -13.434 1.00 80.06 111 TRP A C 1
ATOM 836 O O . TRP A 1 111 ? 9.525 14.580 -12.542 1.00 80.06 111 TRP A O 1
ATOM 846 N N . ALA A 1 112 ? 11.021 13.033 -13.176 1.00 76.19 112 ALA A N 1
ATOM 847 C CA . ALA A 1 112 ? 11.284 12.540 -11.833 1.00 76.19 112 ALA A CA 1
ATOM 848 C C . ALA A 1 112 ? 12.528 13.225 -11.255 1.00 76.19 112 ALA A C 1
ATOM 850 O O . ALA A 1 112 ? 13.555 13.360 -11.918 1.00 76.19 112 ALA A O 1
ATOM 851 N N . THR A 1 113 ? 12.468 13.630 -9.986 1.00 67.88 113 THR A N 1
ATOM 852 C CA . THR A 1 113 ? 13.636 14.125 -9.241 1.00 67.88 113 THR A CA 1
ATOM 853 C C . THR A 1 113 ? 14.508 12.953 -8.785 1.00 67.88 113 THR A C 1
ATOM 855 O O . THR A 1 113 ? 14.649 12.696 -7.589 1.00 67.88 113 THR A O 1
ATOM 858 N N . GLY A 1 114 ? 15.064 12.226 -9.756 1.00 79.00 114 GLY A N 1
ATOM 859 C CA . GLY A 1 114 ? 15.907 11.050 -9.562 1.00 79.00 114 GLY A CA 1
ATOM 860 C C . GLY A 1 114 ? 15.186 9.711 -9.742 1.00 79.00 114 GLY A C 1
ATOM 861 O O . GLY A 1 114 ? 13.965 9.635 -9.876 1.00 79.00 114 GLY A O 1
ATOM 862 N N . GLY A 1 115 ? 15.993 8.651 -9.730 1.00 86.31 115 GLY A N 1
ATOM 863 C CA . GLY A 1 115 ? 15.566 7.270 -9.941 1.00 86.31 115 GLY A CA 1
ATOM 864 C C . GLY A 1 115 ? 15.602 6.824 -11.406 1.00 86.31 115 GLY A C 1
ATOM 865 O O . GLY A 1 115 ? 15.744 7.632 -12.321 1.00 86.31 115 GLY A O 1
ATOM 866 N N . VAL A 1 116 ? 15.504 5.516 -11.621 1.00 91.38 116 VAL A N 1
ATOM 867 C CA . VAL A 1 116 ? 15.496 4.850 -12.932 1.00 91.38 116 VAL A CA 1
ATOM 868 C C . VAL A 1 116 ? 14.224 4.022 -13.089 1.00 91.38 116 VAL A C 1
ATOM 870 O O . VAL A 1 116 ? 13.644 3.578 -12.099 1.00 91.38 116 VAL A O 1
ATOM 873 N N . TYR A 1 117 ? 13.792 3.805 -14.333 1.00 90.50 117 TYR A N 1
ATOM 874 C CA . TYR A 1 117 ? 12.456 3.278 -14.640 1.00 90.50 117 TYR A CA 1
ATOM 875 C C . TYR A 1 117 ? 12.061 2.016 -13.872 1.00 90.50 117 TYR A C 1
ATOM 877 O O . TYR A 1 117 ? 11.004 2.011 -13.256 1.00 90.50 117 TYR A O 1
ATOM 885 N N . TRP A 1 118 ? 12.882 0.966 -13.892 1.00 92.94 118 TRP A N 1
ATOM 886 C CA . TRP A 1 118 ? 12.508 -0.312 -13.286 1.00 92.94 118 TRP A CA 1
ATOM 887 C C . TRP A 1 118 ? 12.803 -0.355 -11.795 1.00 92.94 118 TRP A C 1
ATOM 889 O O . TRP A 1 118 ? 11.874 -0.447 -10.999 1.00 92.94 118 TRP A O 1
ATOM 899 N N . ARG A 1 119 ? 14.070 -0.191 -11.404 1.00 92.81 119 ARG A N 1
ATOM 900 C CA . ARG A 1 119 ? 14.497 -0.288 -10.000 1.00 92.81 119 ARG A CA 1
ATOM 901 C C . ARG A 1 119 ? 13.683 0.579 -9.044 1.00 92.81 119 ARG A C 1
ATOM 903 O O . ARG A 1 119 ? 13.398 0.150 -7.928 1.00 92.81 119 ARG A O 1
ATOM 910 N N . ASP A 1 120 ? 13.323 1.785 -9.474 1.00 91.69 120 ASP A N 1
ATOM 911 C CA . ASP A 1 120 ? 12.713 2.774 -8.591 1.00 91.69 120 ASP A CA 1
ATOM 912 C C . ASP A 1 120 ? 11.214 2.986 -8.865 1.00 91.69 120 ASP A C 1
ATOM 914 O O . ASP A 1 120 ? 10.560 3.659 -8.068 1.00 91.69 120 ASP A O 1
ATOM 918 N N . LEU A 1 121 ? 10.674 2.427 -9.965 1.00 92.19 121 LEU A N 1
ATOM 919 C CA . LEU A 1 121 ? 9.318 2.681 -10.489 1.00 92.19 121 LEU A CA 1
ATOM 920 C C . LEU A 1 121 ? 8.874 4.141 -10.263 1.00 92.19 121 LEU A C 1
ATOM 922 O O . LEU A 1 121 ? 7.868 4.395 -9.581 1.00 92.19 121 LEU A O 1
ATOM 926 N N . PRO A 1 122 ? 9.655 5.124 -10.757 1.00 88.88 122 PRO A N 1
ATOM 927 C CA . PRO A 1 122 ? 9.423 6.526 -10.456 1.00 88.88 122 PRO A CA 1
ATOM 928 C C . PRO A 1 122 ? 7.996 6.881 -10.866 1.00 88.88 122 PRO A C 1
ATOM 930 O O . PRO A 1 122 ? 7.540 6.483 -11.928 1.00 88.88 122 PRO A O 1
ATOM 933 N N . GLY A 1 123 ? 7.270 7.577 -9.989 1.00 87.06 123 GLY A N 1
ATOM 934 C CA . GLY A 1 123 ? 5.882 8.004 -10.196 1.00 87.06 123 GLY A CA 1
ATOM 935 C C . GLY A 1 123 ? 4.791 6.952 -9.997 1.00 87.06 123 GLY A C 1
ATOM 936 O O . GLY A 1 123 ? 3.644 7.366 -9.843 1.00 87.06 123 GLY A O 1
ATOM 937 N N . PHE A 1 124 ? 5.093 5.652 -9.871 1.00 90.69 124 PHE A N 1
ATOM 938 C CA . PHE A 1 124 ? 4.063 4.646 -9.563 1.00 90.69 124 PHE A CA 1
ATOM 939 C C . PHE A 1 124 ? 3.300 4.991 -8.277 1.00 90.69 124 PHE A C 1
ATOM 941 O O . PHE A 1 124 ? 2.075 5.046 -8.272 1.00 90.69 124 PHE A O 1
ATOM 948 N N . ALA A 1 125 ? 4.015 5.315 -7.197 1.00 88.56 125 ALA A N 1
ATOM 949 C CA . ALA A 1 125 ? 3.407 5.722 -5.930 1.00 88.56 125 ALA A CA 1
ATOM 950 C C . ALA A 1 125 ? 2.486 6.947 -6.065 1.00 88.56 125 ALA A C 1
ATOM 952 O O . ALA A 1 125 ? 1.434 7.019 -5.428 1.00 88.56 125 ALA A O 1
ATOM 953 N N . PHE A 1 126 ? 2.881 7.916 -6.895 1.00 86.31 126 PHE A N 1
ATOM 954 C CA . PHE A 1 126 ? 2.085 9.109 -7.154 1.00 86.31 126 PHE A CA 1
ATOM 955 C C . PHE A 1 126 ? 0.837 8.771 -7.976 1.00 86.31 126 PHE A C 1
ATOM 957 O O . PHE A 1 126 ? -0.265 9.145 -7.578 1.00 86.31 126 PHE A O 1
ATOM 964 N N . ALA A 1 127 ? 0.990 8.012 -9.064 1.00 88.88 127 ALA A N 1
ATOM 965 C CA . ALA A 1 127 ? -0.121 7.531 -9.877 1.00 88.88 127 ALA A CA 1
ATOM 966 C C . ALA A 1 127 ? -1.109 6.721 -9.029 1.00 88.88 127 ALA A C 1
ATOM 968 O O . ALA A 1 127 ? -2.304 6.994 -9.053 1.00 88.88 127 ALA A O 1
ATOM 969 N N . PHE A 1 128 ? -0.612 5.806 -8.198 1.00 89.81 128 PHE A N 1
ATOM 970 C CA . PHE A 1 128 ? -1.421 5.005 -7.287 1.00 89.81 128 PHE A CA 1
ATOM 971 C C . PHE A 1 128 ? -2.182 5.872 -6.282 1.00 89.81 128 PHE A C 1
ATOM 973 O O . PHE A 1 128 ? -3.391 5.719 -6.117 1.00 89.81 128 PHE A O 1
ATOM 980 N N . ARG A 1 129 ? -1.522 6.862 -5.672 1.00 85.12 129 ARG A N 1
ATOM 981 C CA . ARG A 1 129 ? -2.190 7.828 -4.790 1.00 85.12 129 ARG A CA 1
ATOM 982 C C . ARG A 1 129 ? -3.311 8.587 -5.506 1.00 85.12 129 ARG A C 1
ATOM 984 O O . ARG A 1 129 ? -4.389 8.741 -4.941 1.00 85.12 129 ARG A O 1
ATOM 991 N N . VAL A 1 130 ? -3.051 9.099 -6.707 1.00 82.31 130 VAL A N 1
ATOM 992 C CA . VAL A 1 130 ? -4.006 9.939 -7.447 1.00 82.31 130 VAL A CA 1
ATOM 993 C C . VAL A 1 130 ? -5.174 9.116 -7.987 1.00 82.31 130 VAL A C 1
ATOM 995 O O . VAL A 1 130 ? -6.319 9.546 -7.901 1.00 82.31 130 VAL A O 1
ATOM 998 N N . GLN A 1 131 ? -4.898 7.938 -8.537 1.00 83.06 131 GLN A N 1
ATOM 999 C CA . GLN A 1 131 ? -5.880 7.155 -9.282 1.00 83.06 131 GLN A CA 1
ATOM 1000 C C . GLN A 1 131 ? -6.621 6.129 -8.415 1.00 83.06 131 GLN A C 1
ATOM 1002 O O . GLN A 1 131 ? -7.804 5.884 -8.653 1.00 83.06 131 GLN A O 1
ATOM 1007 N N . ALA A 1 132 ? -5.952 5.537 -7.420 1.00 78.44 132 ALA A N 1
ATOM 1008 C CA . ALA A 1 132 ? -6.529 4.483 -6.584 1.00 78.44 132 ALA A CA 1
ATOM 1009 C C . ALA A 1 132 ? -7.110 5.024 -5.271 1.00 78.44 132 ALA A C 1
ATOM 1011 O O . ALA A 1 132 ? -8.177 4.592 -4.846 1.00 78.44 132 ALA A O 1
ATOM 1012 N N . PHE A 1 133 ? -6.430 5.992 -4.649 1.00 70.19 133 PHE A N 1
ATOM 1013 C CA . PHE A 1 133 ? -6.869 6.597 -3.386 1.00 70.19 133 PHE A CA 1
ATOM 1014 C C . PHE A 1 133 ? -7.710 7.871 -3.551 1.00 70.19 133 PHE A C 1
ATOM 1016 O O . PHE A 1 133 ? -8.250 8.325 -2.547 1.00 70.19 133 PHE A O 1
ATOM 1023 N N . ASP A 1 134 ? -7.799 8.421 -4.775 1.00 65.75 134 ASP A N 1
ATOM 1024 C CA . ASP A 1 134 ? -8.627 9.565 -5.213 1.00 65.75 134 ASP A CA 1
ATOM 1025 C C . ASP A 1 134 ? -9.152 10.427 -4.048 1.00 65.75 134 ASP A C 1
ATOM 1027 O O . ASP A 1 134 ? -10.310 10.330 -3.642 1.00 65.75 134 ASP A O 1
ATOM 1031 N N . LEU A 1 135 ? -8.258 11.243 -3.472 1.00 54.56 135 LEU A N 1
ATOM 1032 C CA . LEU A 1 135 ? -8.489 12.020 -2.243 1.00 54.56 135 LEU A CA 1
ATOM 1033 C C . LEU A 1 135 ? -9.513 13.166 -2.408 1.00 54.56 135 LEU A C 1
ATOM 1035 O O . LEU A 1 135 ? -9.622 14.023 -1.526 1.00 54.56 135 LEU A O 1
ATOM 1039 N N . ASP A 1 136 ? -10.243 13.226 -3.522 1.00 56.12 136 ASP A N 1
ATOM 1040 C CA . ASP A 1 136 ? -11.237 14.261 -3.772 1.00 56.12 136 ASP A CA 1
ATOM 1041 C C . ASP A 1 136 ? -12.585 13.920 -3.105 1.00 56.12 136 ASP A C 1
ATOM 1043 O O . ASP A 1 136 ? -13.207 12.880 -3.358 1.00 56.12 136 ASP A O 1
ATOM 1047 N N . ARG A 1 137 ? -13.069 14.836 -2.250 1.00 49.88 137 ARG A N 1
ATOM 1048 C CA . ARG A 1 137 ? -14.281 14.702 -1.409 1.00 49.88 137 ARG A CA 1
ATOM 1049 C C . ARG A 1 137 ? -15.514 14.231 -2.175 1.00 49.88 137 ARG A C 1
ATOM 1051 O O . ARG A 1 137 ? -16.371 13.567 -1.601 1.00 49.88 137 ARG A O 1
ATOM 1058 N N . HIS A 1 138 ? -15.632 14.601 -3.447 1.00 45.59 138 HIS A N 1
ATOM 1059 C CA . HIS A 1 138 ? -16.819 14.327 -4.254 1.00 45.59 138 HIS A CA 1
ATOM 1060 C C . HIS A 1 138 ? -16.833 12.922 -4.876 1.00 45.59 138 HIS A C 1
ATOM 1062 O O . HIS A 1 138 ? -17.873 12.496 -5.378 1.00 45.59 138 HIS A O 1
ATOM 1068 N N . ARG A 1 139 ? -15.714 12.185 -4.820 1.00 51.44 139 ARG A N 1
ATOM 1069 C CA . ARG A 1 139 ? -15.573 10.834 -5.392 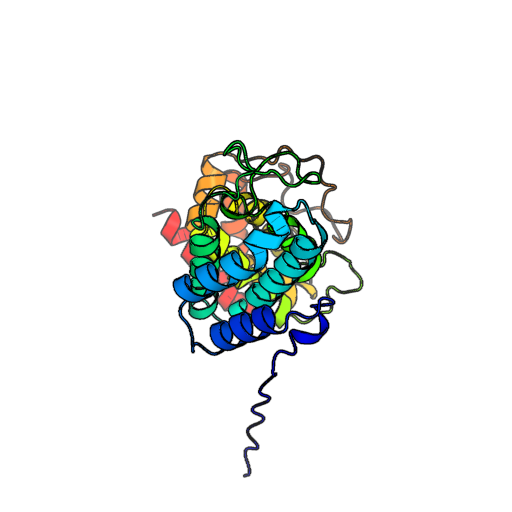1.00 51.44 139 ARG A CA 1
ATOM 1070 C C . ARG A 1 139 ? -15.207 9.746 -4.384 1.00 51.44 139 ARG A C 1
ATOM 1072 O O . ARG A 1 139 ? -15.236 8.583 -4.767 1.00 51.44 139 ARG A O 1
ATOM 1079 N N . PHE A 1 140 ? -15.034 10.067 -3.098 1.00 51.56 140 PHE A N 1
ATOM 1080 C CA . PHE A 1 140 ? -14.994 9.084 -1.992 1.00 51.56 140 PHE A CA 1
ATOM 1081 C C . PHE A 1 140 ? -16.229 8.153 -1.923 1.00 51.56 140 PHE A C 1
ATOM 1083 O O . PHE A 1 140 ? -16.232 7.172 -1.187 1.00 51.56 140 PHE A O 1
ATOM 1090 N N . LEU A 1 141 ? -17.265 8.422 -2.727 1.00 52.06 141 LEU A N 1
ATOM 1091 C CA . LEU A 1 141 ? -18.384 7.519 -3.006 1.00 52.06 141 LEU A CA 1
ATOM 1092 C C . LEU A 1 141 ? -18.044 6.359 -3.964 1.00 52.06 141 LEU A C 1
ATOM 1094 O O . LEU A 1 141 ? -18.919 5.534 -4.228 1.00 52.06 141 LEU A O 1
ATOM 1098 N N . ARG A 1 142 ? -16.812 6.257 -4.491 1.00 55.84 142 ARG A N 1
ATOM 1099 C CA . ARG A 1 142 ? -16.310 5.030 -5.130 1.00 55.84 142 ARG A CA 1
ATOM 1100 C C . ARG A 1 142 ? -16.218 3.947 -4.049 1.00 55.84 142 ARG A C 1
ATOM 1102 O O . ARG A 1 142 ? -15.185 3.806 -3.420 1.00 55.84 142 ARG A O 1
ATOM 1109 N N . GLY A 1 143 ? -17.351 3.284 -3.812 1.00 71.00 143 GLY A N 1
ATOM 1110 C CA . GLY A 1 143 ? -17.652 2.151 -2.927 1.00 71.00 143 GLY A CA 1
ATOM 1111 C C . GLY A 1 143 ? -16.629 1.724 -1.865 1.00 71.00 143 GLY A C 1
ATOM 1112 O O . GLY A 1 143 ? -15.462 1.490 -2.159 1.00 71.00 143 GLY A O 1
ATOM 1113 N N . LYS A 1 144 ? -17.121 1.444 -0.647 1.00 81.19 144 LYS A N 1
ATOM 1114 C CA . LYS A 1 144 ? -16.394 0.774 0.460 1.00 81.19 144 LYS A CA 1
ATOM 1115 C C . LYS A 1 144 ? -15.454 -0.345 -0.018 1.00 81.19 144 LYS A C 1
ATOM 1117 O O . LYS A 1 144 ? -14.338 -0.467 0.475 1.00 81.19 144 LYS A O 1
ATOM 1122 N N . GLU A 1 145 ? -15.896 -1.124 -1.002 1.00 85.75 145 GLU A N 1
ATOM 1123 C CA . GLU A 1 145 ? -15.129 -2.203 -1.622 1.00 85.75 145 GLU A CA 1
ATOM 1124 C C . GLU A 1 145 ? -13.861 -1.724 -2.350 1.00 85.75 145 GLU A C 1
ATOM 1126 O O . GLU A 1 145 ? -12.782 -2.245 -2.082 1.00 85.75 145 GLU A O 1
ATOM 1131 N N . SER A 1 146 ? -13.947 -0.698 -3.203 1.00 85.44 146 SER A N 1
ATOM 1132 C CA . SER A 1 146 ? -12.793 -0.186 -3.958 1.00 85.44 146 SER A CA 1
ATOM 1133 C C . SER A 1 146 ? -11.715 0.380 -3.031 1.00 85.44 146 SER A C 1
ATOM 1135 O O . SER A 1 146 ? -10.522 0.183 -3.277 1.00 85.44 146 SER A O 1
ATOM 1137 N N . LEU A 1 147 ? -12.118 1.076 -1.960 1.00 87.38 147 LEU A N 1
ATOM 1138 C CA . LEU A 1 147 ? -11.180 1.578 -0.952 1.00 87.38 147 LEU A CA 1
ATOM 1139 C C . LEU A 1 147 ? -10.494 0.421 -0.220 1.00 87.38 147 LEU A C 1
ATOM 1141 O O . LEU A 1 147 ? -9.280 0.459 -0.007 1.00 87.38 147 LEU A O 1
ATOM 1145 N N . LEU A 1 148 ? -11.254 -0.610 0.155 1.00 91.19 148 LEU A N 1
ATOM 1146 C CA . LEU A 1 148 ? -10.724 -1.770 0.863 1.00 91.19 148 LEU A CA 1
ATOM 1147 C C . LEU A 1 148 ? -9.752 -2.572 -0.008 1.00 91.19 148 LEU A C 1
ATOM 1149 O O . LEU A 1 148 ? -8.682 -2.938 0.473 1.00 91.19 148 LEU A O 1
ATOM 1153 N N . GLN A 1 149 ? -10.075 -2.784 -1.284 1.00 92.19 149 GLN A N 1
ATOM 1154 C CA . GLN A 1 149 ? -9.196 -3.473 -2.230 1.00 92.19 149 GLN A CA 1
ATOM 1155 C C . GLN A 1 149 ? -7.874 -2.719 -2.398 1.00 92.19 149 GLN A C 1
ATOM 1157 O O . GLN A 1 149 ? -6.791 -3.260 -2.172 1.00 92.19 149 GLN A O 1
ATOM 1162 N N . THR A 1 150 ? -7.964 -1.420 -2.675 1.00 92.12 150 THR A N 1
ATOM 1163 C CA . THR A 1 150 ? -6.787 -0.555 -2.808 1.00 92.12 150 THR A CA 1
ATOM 1164 C C . THR A 1 150 ? -5.940 -0.557 -1.532 1.00 92.12 150 THR A C 1
ATOM 1166 O O . THR A 1 150 ? -4.714 -0.637 -1.594 1.00 92.12 150 THR A O 1
ATOM 1169 N N . THR A 1 151 ? -6.587 -0.516 -0.364 1.00 94.88 151 THR A N 1
ATOM 1170 C CA . THR A 1 151 ? -5.899 -0.568 0.931 1.00 94.88 151 THR A CA 1
ATOM 1171 C C . THR A 1 151 ? -5.231 -1.920 1.169 1.00 94.88 151 THR A C 1
ATOM 1173 O O . THR A 1 151 ? -4.110 -1.951 1.664 1.00 94.88 151 THR A O 1
ATOM 1176 N N . THR A 1 152 ? -5.875 -3.023 0.787 1.00 97.00 152 THR A N 1
ATOM 1177 C CA . THR A 1 152 ? -5.327 -4.382 0.913 1.00 97.00 152 THR A CA 1
ATOM 1178 C C . THR A 1 152 ? -4.034 -4.506 0.120 1.00 97.00 152 THR A C 1
ATOM 1180 O O . THR A 1 152 ? -3.000 -4.849 0.689 1.00 97.00 152 THR A O 1
ATOM 1183 N N . PHE A 1 153 ? -4.051 -4.123 -1.160 1.00 96.81 153 PHE A N 1
ATOM 1184 C CA . PHE A 1 153 ? -2.840 -4.101 -1.976 1.00 96.81 153 PHE A CA 1
ATOM 1185 C C . PHE A 1 153 ? -1.757 -3.194 -1.373 1.00 96.81 153 PHE A C 1
ATOM 1187 O O . PHE A 1 153 ? -0.609 -3.614 -1.228 1.00 96.81 153 PHE A O 1
ATOM 1194 N N . ALA A 1 154 ? -2.109 -1.962 -0.990 1.00 96.38 154 ALA A N 1
ATOM 1195 C CA . ALA A 1 154 ? -1.141 -0.992 -0.482 1.00 96.38 154 ALA A CA 1
ATOM 1196 C C . ALA A 1 154 ? -0.496 -1.447 0.838 1.00 96.38 154 ALA A C 1
ATOM 1198 O O . ALA A 1 154 ? 0.706 -1.256 1.031 1.00 96.38 154 ALA A O 1
ATOM 1199 N N . ALA A 1 155 ? -1.269 -2.086 1.720 1.00 97.88 155 ALA A N 1
ATOM 1200 C CA . ALA A 1 155 ? -0.778 -2.675 2.960 1.00 97.88 155 ALA A CA 1
ATOM 1201 C C . ALA A 1 155 ? 0.149 -3.863 2.688 1.00 97.88 155 ALA A C 1
ATOM 1203 O O . ALA A 1 155 ? 1.247 -3.917 3.246 1.00 97.88 155 ALA A O 1
ATOM 1204 N N . THR A 1 156 ? -0.224 -4.758 1.770 1.00 98.19 156 THR A N 1
ATOM 1205 C CA . THR A 1 156 ? 0.645 -5.870 1.364 1.00 98.19 156 THR A CA 1
ATOM 1206 C C . THR A 1 156 ? 1.946 -5.351 0.746 1.00 98.19 156 THR A C 1
ATOM 1208 O O . THR A 1 156 ? 3.024 -5.849 1.069 1.00 98.19 156 THR A O 1
ATOM 1211 N N . TYR A 1 157 ? 1.884 -4.302 -0.079 1.00 97.00 157 TYR A N 1
ATOM 1212 C CA . TYR A 1 157 ? 3.071 -3.690 -0.680 1.00 97.00 157 TYR A CA 1
ATOM 1213 C C . TYR A 1 157 ? 3.942 -2.961 0.349 1.00 97.00 157 TYR A C 1
ATOM 1215 O O . TYR A 1 157 ? 5.166 -3.009 0.268 1.00 97.00 157 TYR A O 1
ATOM 1223 N N . LEU A 1 158 ? 3.348 -2.312 1.353 1.00 97.25 158 LEU A N 1
ATOM 1224 C CA . LEU A 1 158 ? 4.112 -1.718 2.450 1.00 97.25 158 LEU A CA 1
ATOM 1225 C C . LEU A 1 158 ? 4.902 -2.784 3.224 1.00 97.25 158 LEU A C 1
ATOM 1227 O O . LEU A 1 158 ? 6.070 -2.560 3.546 1.00 97.25 158 LEU A O 1
ATOM 1231 N N . GLN A 1 159 ? 4.277 -3.932 3.494 1.00 97.62 159 GLN A N 1
ATOM 1232 C CA . GLN A 1 159 ? 4.883 -5.022 4.253 1.00 97.62 159 GLN A CA 1
ATOM 1233 C C . GLN A 1 159 ? 5.971 -5.762 3.452 1.00 97.62 159 GLN A C 1
ATOM 1235 O O . GLN A 1 159 ? 7.067 -5.970 3.969 1.00 97.62 159 GLN A O 1
ATOM 1240 N N . TYR A 1 160 ? 5.702 -6.125 2.193 1.00 96.81 160 TYR A N 1
ATOM 1241 C CA . TYR A 1 160 ? 6.545 -7.058 1.422 1.00 96.81 160 TYR A CA 1
ATOM 1242 C C . TYR A 1 160 ? 7.168 -6.470 0.145 1.00 96.81 160 TYR A C 1
ATOM 1244 O O . TYR A 1 160 ? 7.945 -7.139 -0.536 1.00 96.81 160 TYR A O 1
ATOM 1252 N N . GLY A 1 161 ? 6.819 -5.239 -0.220 1.00 95.25 161 GLY A N 1
ATOM 1253 C CA . GLY A 1 161 ? 7.318 -4.587 -1.427 1.00 95.25 161 GLY A CA 1
ATOM 1254 C C . GLY A 1 161 ? 8.764 -4.107 -1.303 1.00 95.25 161 GLY A C 1
ATOM 1255 O O . GLY A 1 161 ? 9.311 -3.936 -0.208 1.00 95.25 161 GLY A O 1
ATOM 1256 N N . ASN A 1 162 ? 9.372 -3.834 -2.456 1.00 91.00 162 ASN A N 1
ATOM 1257 C CA . ASN A 1 162 ? 10.713 -3.274 -2.572 1.00 91.00 162 ASN A CA 1
ATOM 1258 C C . ASN A 1 162 ? 10.879 -1.998 -1.702 1.00 91.00 162 ASN A C 1
ATOM 1260 O O . ASN A 1 162 ? 10.060 -1.072 -1.802 1.00 91.00 162 ASN A O 1
ATOM 1264 N N . PRO A 1 163 ? 11.944 -1.892 -0.876 1.00 88.38 163 PRO A N 1
ATOM 1265 C CA . PRO A 1 163 ? 12.174 -0.757 0.018 1.00 88.38 163 PRO A CA 1
ATOM 1266 C C . PRO A 1 163 ? 12.193 0.625 -0.638 1.00 88.38 163 PRO A C 1
ATOM 1268 O O . PRO A 1 163 ? 11.804 1.603 0.008 1.00 88.38 163 PRO A O 1
ATOM 1271 N N . THR A 1 164 ? 12.633 0.724 -1.892 1.00 82.00 164 THR A N 1
ATOM 1272 C CA . THR A 1 164 ? 12.701 2.001 -2.608 1.00 82.00 164 THR A CA 1
ATOM 1273 C C . THR A 1 164 ? 11.311 2.486 -3.002 1.00 82.00 164 THR A C 1
ATOM 1275 O O . THR A 1 164 ? 10.977 3.652 -2.789 1.00 82.00 164 THR A O 1
ATOM 1278 N N . ILE A 1 165 ? 10.472 1.573 -3.490 1.00 83.19 165 ILE A N 1
ATOM 1279 C CA . ILE A 1 165 ? 9.142 1.880 -4.026 1.00 83.19 165 ILE A CA 1
ATOM 1280 C C . ILE A 1 165 ? 8.118 2.006 -2.889 1.00 83.19 165 ILE A C 1
ATOM 1282 O O . ILE A 1 165 ? 7.259 2.894 -2.903 1.00 83.19 165 ILE A O 1
ATOM 1286 N N . ARG A 1 166 ? 8.235 1.178 -1.838 1.00 89.75 166 ARG A N 1
ATOM 1287 C CA . ARG A 1 166 ? 7.264 1.141 -0.727 1.00 89.75 166 ARG A CA 1
ATOM 1288 C C . ARG A 1 166 ? 7.174 2.443 0.071 1.00 89.75 166 ARG A C 1
ATOM 1290 O O . ARG A 1 166 ? 6.193 2.635 0.783 1.00 89.75 166 ARG A O 1
ATOM 1297 N N . LYS A 1 167 ? 8.139 3.366 -0.065 1.00 85.31 167 LYS A N 1
ATOM 1298 C CA . LYS A 1 167 ? 8.077 4.712 0.542 1.00 85.31 167 LYS A CA 1
ATOM 1299 C C . LYS A 1 167 ? 6.778 5.442 0.196 1.00 85.31 167 LYS A C 1
ATOM 1301 O O . LYS A 1 167 ? 6.209 6.111 1.052 1.00 85.31 167 LYS A O 1
ATOM 1306 N N . GLY A 1 168 ? 6.265 5.246 -1.019 1.00 84.44 168 GLY A N 1
ATOM 1307 C CA . GLY A 1 168 ? 4.971 5.784 -1.434 1.00 84.44 168 GLY A CA 1
ATOM 1308 C C . GLY A 1 168 ? 3.787 5.292 -0.600 1.00 84.44 168 GLY A C 1
ATOM 1309 O O . GLY A 1 168 ? 2.858 6.049 -0.329 1.00 84.44 168 GLY A O 1
ATOM 1310 N N . MET A 1 169 ? 3.842 4.041 -0.140 1.00 92.44 169 MET A N 1
ATOM 1311 C CA . MET A 1 169 ? 2.776 3.427 0.656 1.00 92.44 169 MET A CA 1
ATOM 1312 C C . MET A 1 169 ? 2.793 3.896 2.112 1.00 92.44 169 MET A C 1
ATOM 1314 O O . MET A 1 169 ? 1.751 3.877 2.760 1.00 92.44 169 MET A O 1
ATOM 1318 N N . ILE A 1 170 ? 3.931 4.393 2.613 1.00 93.38 170 ILE A N 1
ATOM 1319 C CA . ILE A 1 170 ? 4.038 4.965 3.966 1.00 93.38 170 ILE A CA 1
ATOM 1320 C C . ILE A 1 170 ? 3.097 6.167 4.121 1.00 93.38 170 ILE A C 1
ATOM 1322 O O . ILE A 1 170 ? 2.377 6.263 5.114 1.00 93.38 170 ILE A O 1
ATOM 1326 N N . PHE A 1 171 ? 3.056 7.051 3.116 1.00 88.88 171 PHE A N 1
ATOM 1327 C CA . PHE A 1 171 ? 2.126 8.185 3.079 1.00 88.88 171 PHE A CA 1
ATOM 1328 C C . PHE A 1 171 ? 0.670 7.713 3.192 1.00 88.88 171 PHE A C 1
ATOM 1330 O O . PHE A 1 171 ? -0.109 8.258 3.972 1.00 88.88 171 PHE A O 1
ATOM 1337 N N . LEU A 1 172 ? 0.300 6.689 2.419 1.00 90.56 172 LEU A N 1
ATOM 1338 C CA . LEU A 1 172 ? -1.071 6.182 2.363 1.00 90.56 172 LEU A CA 1
ATOM 1339 C C . LEU A 1 172 ? -1.472 5.476 3.660 1.00 90.56 172 LEU A C 1
ATOM 1341 O O . LEU A 1 172 ? -2.602 5.648 4.113 1.00 90.56 172 LEU A O 1
ATOM 1345 N N . ALA A 1 173 ? -0.543 4.751 4.285 1.00 94.62 173 ALA A N 1
ATOM 1346 C CA . ALA A 1 173 ? -0.747 4.151 5.597 1.00 94.62 173 ALA A CA 1
ATOM 1347 C C . ALA A 1 173 ? -1.000 5.216 6.664 1.00 94.62 173 ALA A C 1
ATOM 1349 O O . ALA A 1 173 ? -1.979 5.123 7.401 1.00 94.62 173 ALA A O 1
ATOM 1350 N N . GLU A 1 174 ? -0.168 6.262 6.708 1.00 92.06 174 GLU A N 1
ATOM 1351 C CA . GLU A 1 174 ? -0.352 7.373 7.642 1.00 92.06 174 GLU A CA 1
ATOM 1352 C C . GLU A 1 174 ? -1.736 8.006 7.460 1.00 92.06 174 GLU A C 1
ATOM 1354 O O . GLU A 1 174 ? -2.513 8.094 8.408 1.00 92.06 174 GLU A O 1
ATOM 1359 N N . VAL A 1 175 ? -2.078 8.381 6.225 1.00 87.25 175 VAL A N 1
ATOM 1360 C CA . VAL A 1 175 ? -3.371 8.982 5.880 1.00 87.25 175 VAL A CA 1
ATOM 1361 C C . VAL A 1 175 ? -4.541 8.073 6.254 1.00 87.25 175 VAL A C 1
ATOM 1363 O O . VAL A 1 175 ? -5.519 8.545 6.838 1.00 87.25 175 VAL A O 1
ATOM 1366 N N . GLY A 1 176 ? -4.460 6.783 5.930 1.00 90.19 176 GLY A N 1
ATOM 1367 C CA . GLY A 1 176 ? -5.517 5.812 6.200 1.00 90.19 176 GLY A CA 1
ATOM 1368 C C . GLY A 1 176 ? -5.761 5.625 7.695 1.00 90.19 176 GLY A C 1
ATOM 1369 O O . GLY A 1 176 ? -6.908 5.651 8.139 1.00 90.19 176 GLY A O 1
ATOM 1370 N N . LEU A 1 177 ? -4.692 5.512 8.484 1.00 94.12 177 LEU A N 1
ATOM 1371 C CA . LEU A 1 177 ? -4.768 5.358 9.938 1.00 94.12 177 LEU A CA 1
ATOM 1372 C C . LEU A 1 177 ? -5.253 6.640 10.621 1.00 94.12 177 LEU A C 1
ATOM 1374 O O . LEU A 1 177 ? -6.149 6.584 11.463 1.00 94.12 177 LEU A O 1
ATOM 1378 N N . MET A 1 178 ? -4.742 7.801 10.208 1.00 90.06 178 MET A N 1
ATOM 1379 C CA . MET A 1 178 ? -5.227 9.106 10.668 1.00 90.06 178 MET A CA 1
ATOM 1380 C C . MET A 1 178 ? -6.717 9.278 10.408 1.00 90.06 178 MET A C 1
ATOM 1382 O O . MET A 1 178 ? -7.481 9.686 11.286 1.00 90.06 178 MET A O 1
ATOM 1386 N N . THR A 1 179 ? -7.135 8.955 9.187 1.00 86.00 179 THR A N 1
ATOM 1387 C CA . THR A 1 179 ? -8.529 9.083 8.791 1.00 86.00 179 THR A CA 1
ATOM 1388 C C . THR A 1 179 ? -9.377 8.113 9.600 1.00 86.00 179 THR A C 1
ATOM 1390 O O . THR A 1 179 ? -10.336 8.552 10.208 1.00 86.00 179 THR A O 1
ATOM 1393 N N . GLY A 1 180 ? -9.016 6.836 9.709 1.00 90.31 180 GLY A N 1
ATOM 1394 C CA . GLY A 1 180 ? -9.855 5.861 10.412 1.00 90.31 180 GLY A CA 1
ATOM 1395 C C . GLY A 1 180 ? -9.862 5.956 11.942 1.00 90.31 180 GLY A C 1
ATOM 1396 O O . GLY A 1 180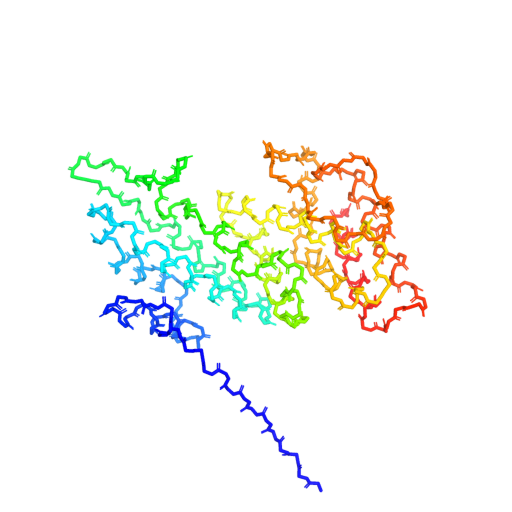 ? -10.807 5.463 12.552 1.00 90.31 180 GLY A O 1
ATOM 1397 N N . LEU A 1 181 ? -8.838 6.541 12.579 1.00 93.31 181 LEU A N 1
ATOM 1398 C CA . LEU A 1 181 ? -8.633 6.392 14.033 1.00 93.31 181 LEU A CA 1
ATOM 1399 C C . LEU A 1 181 ? -8.515 7.701 14.810 1.00 93.31 181 LEU A C 1
ATOM 1401 O O . LEU A 1 181 ? -8.841 7.726 16.003 1.00 93.31 181 LEU A O 1
ATOM 1405 N N . GLU A 1 182 ? -8.045 8.771 14.168 1.00 92.25 182 GLU A N 1
ATOM 1406 C CA . GLU A 1 182 ? -7.750 10.046 14.836 1.00 92.25 182 GLU A CA 1
ATOM 1407 C C . GLU A 1 182 ? -8.899 11.044 14.767 1.00 92.25 182 GLU A C 1
ATOM 1409 O O . GLU A 1 182 ? -8.791 12.135 15.313 1.00 92.25 182 GLU A O 1
ATOM 1414 N N . HIS A 1 183 ? -10.015 10.670 14.154 1.00 85.19 183 HIS A N 1
ATOM 1415 C CA . HIS A 1 183 ? -11.219 11.486 14.090 1.00 85.19 183 HIS A CA 1
ATOM 1416 C C . HIS A 1 183 ? -12.439 10.613 14.391 1.00 85.19 183 HIS A C 1
ATOM 1418 O O . HIS A 1 183 ? -12.443 9.420 14.082 1.00 85.19 183 HIS A O 1
ATOM 1424 N N . ASP A 1 184 ? -13.464 11.189 15.023 1.00 81.06 184 ASP A N 1
ATOM 1425 C CA . ASP A 1 184 ? -14.769 10.529 15.127 1.00 81.06 184 ASP A CA 1
ATOM 1426 C C . ASP A 1 184 ? -15.596 10.903 13.899 1.00 81.06 184 ASP A C 1
ATOM 1428 O O . ASP A 1 184 ? -15.978 12.056 13.709 1.00 81.06 184 ASP A O 1
ATOM 1432 N N . HIS A 1 185 ? -15.838 9.912 13.052 1.00 74.31 185 HIS A N 1
ATOM 1433 C CA . HIS A 1 185 ? -16.504 10.092 11.770 1.00 74.31 185 HIS A CA 1
ATOM 1434 C C . HIS A 1 185 ? -18.003 9.817 11.803 1.00 74.31 185 HIS A C 1
ATOM 1436 O O . HIS A 1 185 ? -18.663 9.940 10.770 1.00 74.31 185 HIS A O 1
ATOM 1442 N N . GLY A 1 186 ? -18.550 9.415 12.955 1.00 79.25 186 GLY A N 1
ATOM 1443 C CA . GLY A 1 186 ? -19.949 9.010 13.058 1.00 79.25 186 GLY A CA 1
ATOM 1444 C C . GLY A 1 186 ? -20.297 7.929 12.029 1.00 79.25 186 GLY A C 1
ATOM 1445 O O . GLY A 1 186 ? -19.865 6.787 12.158 1.00 79.25 186 GLY A O 1
ATOM 1446 N N . GLU A 1 187 ? -21.062 8.303 11.006 1.00 70.25 187 GLU A N 1
ATOM 1447 C CA . GLU A 1 187 ? -21.526 7.414 9.933 1.00 70.25 187 GLU A CA 1
ATOM 1448 C C . GLU A 1 187 ? -20.418 7.006 8.940 1.00 70.25 187 GLU A C 1
ATOM 1450 O O . GLU A 1 187 ? -20.506 5.933 8.352 1.00 70.25 187 GLU A O 1
ATOM 1455 N N . LEU A 1 188 ? -19.334 7.785 8.776 1.00 76.06 188 LEU A N 1
ATOM 1456 C CA . LEU A 1 188 ? -18.235 7.404 7.861 1.00 76.06 188 LEU A CA 1
ATOM 1457 C C . LEU A 1 188 ? -17.263 6.380 8.476 1.00 76.06 188 LEU A C 1
ATOM 1459 O O . LEU A 1 188 ? -16.314 5.947 7.816 1.00 76.06 188 LEU A O 1
ATOM 1463 N N . ASN A 1 189 ? -17.509 5.946 9.718 1.00 82.00 189 ASN A N 1
ATOM 1464 C CA . ASN A 1 189 ? -16.762 4.848 10.335 1.00 82.00 189 ASN A CA 1
ATOM 1465 C C . ASN A 1 189 ? -16.861 3.563 9.496 1.00 82.00 189 ASN A C 1
ATOM 1467 O O . ASN A 1 189 ? -15.869 2.850 9.368 1.00 82.00 189 ASN A O 1
ATOM 1471 N N . ASP A 1 190 ? -18.001 3.312 8.848 1.00 85.50 190 ASP A N 1
ATOM 1472 C CA . ASP A 1 190 ? -18.227 2.143 7.988 1.00 85.50 190 ASP A CA 1
ATOM 1473 C C . ASP A 1 190 ? -17.306 2.100 6.756 1.00 85.50 190 ASP A C 1
ATOM 1475 O O . ASP A 1 190 ? -17.110 1.032 6.170 1.00 85.50 190 ASP A O 1
ATOM 1479 N N . LEU A 1 191 ? -16.736 3.248 6.370 1.00 85.94 191 LEU A N 1
ATOM 1480 C CA . LEU A 1 191 ? -15.802 3.386 5.255 1.00 85.94 191 LEU A CA 1
ATOM 1481 C C . LEU A 1 191 ? -14.343 3.339 5.723 1.00 85.94 191 LEU A C 1
ATOM 1483 O O . LEU A 1 191 ? -13.545 2.570 5.190 1.00 85.94 191 LEU A O 1
ATOM 1487 N N . TYR A 1 192 ? -13.984 4.154 6.719 1.00 89.00 192 TYR A N 1
ATOM 1488 C CA . TYR A 1 192 ? -12.579 4.361 7.084 1.00 89.00 192 TYR A CA 1
ATOM 1489 C C . TYR A 1 192 ? -12.037 3.355 8.095 1.00 89.00 192 TYR A C 1
ATOM 1491 O O . TYR A 1 192 ? -10.848 3.030 8.051 1.00 89.00 192 TYR A O 1
ATOM 1499 N N . LEU A 1 193 ? -12.882 2.831 8.987 1.00 93.44 193 LEU A N 1
ATOM 1500 C CA . LEU A 1 193 ? -12.445 1.841 9.968 1.00 93.44 193 LEU A CA 1
ATOM 1501 C C . LEU A 1 193 ? -11.986 0.527 9.311 1.00 93.44 193 LEU A C 1
ATOM 1503 O O . LEU A 1 193 ? -10.914 0.053 9.689 1.00 93.44 193 LEU A O 1
ATOM 1507 N N . PRO A 1 194 ? -12.691 -0.045 8.309 1.00 95.19 194 PRO A N 1
ATOM 1508 C CA . PRO A 1 194 ? -12.199 -1.228 7.601 1.00 95.19 194 PRO A CA 1
ATOM 1509 C C . PRO A 1 194 ? -10.829 -1.015 6.950 1.00 95.19 194 PRO A C 1
ATOM 1511 O O . PRO A 1 194 ? -9.957 -1.878 7.046 1.00 95.19 194 PRO A O 1
ATOM 1514 N N . ALA A 1 195 ? -10.614 0.145 6.322 1.00 93.69 195 ALA A N 1
ATOM 1515 C CA . ALA A 1 195 ? -9.340 0.476 5.691 1.00 93.69 195 ALA A CA 1
ATOM 1516 C C . ALA A 1 195 ? -8.214 0.588 6.736 1.00 93.69 195 ALA A C 1
ATOM 1518 O O . ALA A 1 195 ? -7.178 -0.063 6.608 1.00 93.69 195 ALA A O 1
ATOM 1519 N N . ALA A 1 196 ? -8.431 1.333 7.824 1.00 96.50 196 ALA A N 1
ATOM 1520 C CA . ALA A 1 196 ? -7.461 1.429 8.915 1.00 96.50 196 ALA A CA 1
ATOM 1521 C C . ALA A 1 196 ? -7.163 0.062 9.556 1.00 96.50 196 ALA A C 1
ATOM 1523 O O . ALA A 1 196 ? -6.006 -0.257 9.829 1.00 96.50 196 ALA A O 1
ATOM 1524 N N . ALA A 1 197 ? -8.189 -0.768 9.763 1.00 98.06 197 ALA A N 1
ATOM 1525 C CA . ALA A 1 197 ? -8.022 -2.116 10.294 1.00 98.06 197 ALA A CA 1
ATOM 1526 C C . ALA A 1 197 ? -7.197 -3.008 9.352 1.00 98.06 197 ALA A C 1
ATOM 1528 O O . ALA A 1 197 ? -6.382 -3.797 9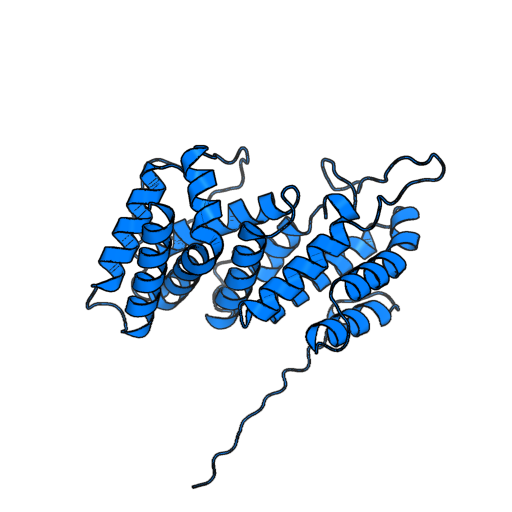.820 1.00 98.06 197 ALA A O 1
ATOM 1529 N N . THR A 1 198 ? -7.370 -2.856 8.037 1.00 97.94 198 THR A N 1
ATOM 1530 C CA . THR A 1 198 ? -6.624 -3.605 7.011 1.00 97.94 198 THR A CA 1
ATOM 1531 C C . THR A 1 198 ? -5.134 -3.278 7.036 1.00 97.94 198 THR A C 1
ATOM 1533 O O . THR A 1 198 ? -4.315 -4.195 6.998 1.00 97.94 198 THR A O 1
ATOM 1536 N N . TRP A 1 199 ? -4.772 -2.000 7.205 1.00 98.25 199 TRP A N 1
ATOM 1537 C CA . TRP A 1 199 ? -3.373 -1.597 7.392 1.00 98.25 199 TRP A CA 1
ATOM 1538 C C . TRP A 1 199 ? -2.709 -2.336 8.554 1.00 98.25 199 TRP A C 1
ATOM 1540 O O . TRP A 1 199 ? -1.613 -2.858 8.388 1.00 98.25 199 TRP A O 1
ATOM 1550 N N . MET A 1 200 ? -3.369 -2.432 9.709 1.00 98.50 200 MET A N 1
ATOM 1551 C CA . MET A 1 200 ? -2.806 -3.147 10.861 1.00 98.50 200 MET A CA 1
ATOM 1552 C C . MET A 1 200 ? -2.865 -4.665 10.706 1.00 98.50 200 MET A C 1
ATOM 1554 O O . MET A 1 200 ? -1.951 -5.359 11.132 1.00 98.50 200 MET A O 1
ATOM 1558 N N . ALA A 1 201 ? -3.910 -5.202 10.080 1.00 98.06 201 ALA A N 1
ATOM 1559 C CA . ALA A 1 201 ? -4.021 -6.640 9.873 1.00 98.06 201 ALA A CA 1
ATOM 1560 C C . ALA A 1 201 ? -2.894 -7.196 8.985 1.00 98.06 201 ALA A C 1
ATOM 1562 O O . ALA A 1 201 ? -2.471 -8.329 9.202 1.00 98.06 201 ALA A O 1
ATOM 1563 N N . ILE A 1 202 ? -2.420 -6.409 8.012 1.00 98.38 202 ILE A N 1
ATOM 1564 C CA . ILE A 1 202 ? -1.427 -6.845 7.019 1.00 98.38 202 ILE A CA 1
ATOM 1565 C C . ILE A 1 202 ? -0.030 -6.275 7.300 1.00 98.38 202 ILE A C 1
ATOM 1567 O O . ILE A 1 202 ? 0.954 -6.994 7.171 1.00 98.38 202 ILE A O 1
ATOM 1571 N N . ALA A 1 203 ? 0.070 -4.997 7.675 1.00 98.38 203 ALA A N 1
ATOM 1572 C CA . ALA A 1 203 ? 1.331 -4.253 7.724 1.00 98.38 203 ALA A CA 1
ATOM 1573 C C . ALA A 1 203 ? 1.717 -3.764 9.133 1.00 98.38 203 ALA A C 1
ATOM 1575 O O . ALA A 1 203 ? 2.517 -2.835 9.259 1.00 98.38 203 ALA A O 1
ATOM 1576 N N . ALA A 1 204 ? 1.157 -4.349 10.203 1.00 98.44 204 ALA A N 1
ATOM 1577 C CA . ALA A 1 204 ? 1.451 -3.935 11.580 1.00 98.44 204 ALA A CA 1
ATOM 1578 C C . ALA A 1 204 ? 2.951 -3.960 11.912 1.00 98.44 204 ALA A C 1
ATOM 1580 O O . ALA A 1 204 ? 3.429 -3.025 12.549 1.00 98.44 204 ALA A O 1
ATOM 1581 N N . GLU A 1 205 ? 3.696 -4.973 11.459 1.00 98.44 205 GLU A N 1
ATOM 1582 C CA . GLU A 1 205 ? 5.147 -5.065 11.677 1.00 98.44 205 GLU A CA 1
ATOM 1583 C C . GLU A 1 205 ? 5.865 -3.863 11.068 1.00 98.44 205 GLU A C 1
ATOM 1585 O O . GLU A 1 205 ? 6.563 -3.126 11.770 1.00 98.44 205 GLU A O 1
ATOM 1590 N N . ARG A 1 206 ? 5.624 -3.585 9.780 1.00 97.88 206 ARG A N 1
ATOM 1591 C CA . ARG A 1 206 ? 6.281 -2.455 9.125 1.00 97.88 206 ARG A CA 1
ATOM 1592 C C . ARG A 1 206 ? 5.854 -1.110 9.712 1.00 97.88 206 ARG A C 1
ATOM 1594 O O . ARG A 1 206 ? 6.679 -0.208 9.848 1.00 97.88 206 ARG A O 1
ATOM 1601 N N . VAL A 1 207 ? 4.585 -0.957 10.091 1.00 98.31 207 VAL A N 1
ATOM 1602 C CA . VAL A 1 207 ? 4.105 0.251 10.780 1.00 98.31 207 VAL A CA 1
ATOM 1603 C C . VAL A 1 207 ? 4.781 0.408 12.146 1.00 98.31 207 VAL A C 1
ATOM 1605 O O . VAL A 1 207 ? 5.165 1.521 12.512 1.00 98.31 207 VAL A O 1
ATOM 1608 N N . ARG A 1 208 ? 4.994 -0.688 12.885 1.00 98.31 208 ARG A N 1
ATOM 1609 C CA . ARG A 1 208 ? 5.703 -0.664 14.168 1.00 98.31 208 ARG A CA 1
ATOM 1610 C C . ARG A 1 208 ? 7.150 -0.223 14.010 1.00 98.31 208 ARG A C 1
ATOM 1612 O O . ARG A 1 208 ? 7.608 0.602 14.801 1.00 98.31 208 ARG A O 1
ATOM 1619 N N . GLU A 1 209 ? 7.844 -0.735 12.997 1.00 97.81 209 GLU A N 1
ATOM 1620 C CA . GLU A 1 209 ? 9.209 -0.323 12.656 1.00 97.81 209 GLU A CA 1
ATOM 1621 C C . GLU A 1 209 ? 9.277 1.188 12.409 1.00 97.81 209 GLU A C 1
ATOM 1623 O O . GLU A 1 209 ? 10.059 1.875 13.062 1.00 97.81 209 GLU A O 1
ATOM 1628 N N . LEU A 1 210 ? 8.382 1.734 11.576 1.00 97.38 210 LEU A N 1
ATOM 1629 C CA . LEU A 1 210 ? 8.303 3.179 11.316 1.00 97.38 210 LEU A CA 1
ATOM 1630 C C . LEU A 1 210 ? 8.044 3.991 12.595 1.00 97.38 210 LEU A C 1
ATOM 1632 O O . LEU A 1 210 ? 8.629 5.055 12.794 1.00 97.38 210 LEU A O 1
ATOM 1636 N N . CYS A 1 211 ? 7.187 3.487 13.489 1.00 97.81 211 CYS A N 1
ATOM 1637 C CA . CYS A 1 211 ? 6.924 4.108 14.787 1.00 97.81 211 CYS A CA 1
ATOM 1638 C C . CYS A 1 211 ? 8.149 4.094 15.714 1.00 97.81 211 CYS A C 1
ATOM 1640 O O . CYS A 1 211 ? 8.347 5.054 16.460 1.00 97.81 211 CYS A O 1
ATOM 1642 N N . ASN A 1 212 ? 8.959 3.033 15.684 1.00 97.75 212 ASN A N 1
ATOM 1643 C CA . ASN A 1 212 ? 10.202 2.930 16.456 1.00 97.75 212 ASN A CA 1
ATOM 1644 C C . ASN A 1 212 ? 11.309 3.825 15.883 1.00 97.75 212 ASN A C 1
ATOM 1646 O O . ASN A 1 212 ? 12.064 4.425 16.644 1.00 97.75 212 ASN A O 1
ATOM 1650 N N . GLU A 1 213 ? 11.367 3.956 14.558 1.00 96.75 213 GLU A N 1
ATOM 1651 C CA . GLU A 1 213 ? 12.255 4.880 13.840 1.00 96.75 213 GLU A CA 1
ATOM 1652 C C . GLU A 1 213 ? 11.856 6.354 14.037 1.00 96.75 213 GLU A C 1
ATOM 1654 O O . GLU A 1 213 ? 12.602 7.254 13.654 1.00 96.75 213 GLU A O 1
ATOM 1659 N N . ASN A 1 214 ? 10.687 6.608 14.640 1.00 95.62 214 ASN A N 1
ATOM 1660 C CA . ASN A 1 214 ? 10.068 7.926 14.745 1.00 95.62 214 ASN A CA 1
ATOM 1661 C C . ASN A 1 214 ? 9.976 8.619 13.371 1.00 95.62 214 ASN A C 1
ATOM 1663 O O . ASN A 1 214 ? 10.288 9.805 13.233 1.00 95.62 214 ASN A O 1
ATOM 1667 N N . TYR A 1 215 ? 9.625 7.836 12.343 1.00 94.06 215 TYR A N 1
ATOM 1668 C CA . TYR A 1 215 ? 9.650 8.267 10.953 1.00 94.06 215 TYR A CA 1
ATOM 1669 C C . TYR A 1 215 ? 8.738 9.477 10.753 1.00 94.06 215 TYR A C 1
ATOM 1671 O O . TYR A 1 215 ? 7.527 9.404 10.967 1.00 94.06 215 TYR A O 1
ATOM 1679 N N . ASN A 1 216 ? 9.308 10.580 10.280 1.00 89.75 216 ASN A N 1
ATOM 1680 C CA . ASN A 1 216 ? 8.558 11.754 9.869 1.00 89.75 216 ASN A CA 1
ATOM 1681 C C . ASN A 1 216 ? 8.732 11.957 8.366 1.00 89.75 216 ASN A C 1
ATOM 1683 O O . ASN A 1 216 ? 9.769 11.606 7.802 1.00 89.75 216 ASN A O 1
ATOM 1687 N N . ARG A 1 217 ? 7.707 12.494 7.710 1.00 78.56 217 ARG A N 1
ATOM 1688 C CA . ARG A 1 217 ? 7.808 12.813 6.290 1.00 78.56 217 ARG A CA 1
ATOM 1689 C C . ARG A 1 217 ? 8.456 14.177 6.133 1.00 78.56 217 ARG A C 1
ATOM 1691 O O . ARG A 1 217 ? 8.029 15.135 6.769 1.00 78.56 217 ARG A O 1
ATOM 1698 N N . ASP A 1 218 ? 9.411 14.259 5.219 1.00 71.88 218 ASP A N 1
ATOM 1699 C CA . ASP A 1 218 ? 10.071 15.513 4.848 1.00 71.88 218 ASP A CA 1
ATOM 1700 C C . ASP A 1 218 ? 9.275 16.314 3.799 1.00 71.88 218 ASP A C 1
ATOM 1702 O O . ASP A 1 218 ? 9.779 17.297 3.260 1.00 71.88 218 ASP A O 1
ATOM 1706 N N . ASP A 1 219 ? 8.050 15.892 3.456 1.00 67.06 219 ASP A N 1
ATOM 1707 C CA . ASP A 1 219 ? 7.252 16.556 2.428 1.00 67.06 219 ASP A CA 1
ATOM 1708 C C . ASP A 1 219 ? 6.341 17.664 2.987 1.00 67.06 219 ASP A C 1
ATOM 1710 O O . ASP A 1 219 ? 5.560 17.482 3.922 1.00 67.06 219 ASP A O 1
ATOM 1714 N N . ASP A 1 220 ? 6.351 18.814 2.310 1.00 57.88 220 ASP A N 1
ATOM 1715 C CA . ASP A 1 220 ? 5.369 19.894 2.490 1.00 57.88 220 ASP A CA 1
ATOM 1716 C C . ASP A 1 220 ? 4.002 19.535 1.885 1.00 57.88 220 ASP A C 1
ATOM 1718 O O . ASP A 1 220 ? 3.164 20.412 1.654 1.00 57.88 220 ASP A O 1
ATOM 1722 N N . ALA A 1 221 ? 3.761 18.249 1.586 1.00 59.97 221 ALA A N 1
ATOM 1723 C CA . ALA A 1 221 ? 2.505 17.807 1.011 1.00 59.97 221 ALA A CA 1
ATOM 1724 C C . ALA A 1 221 ? 1.376 18.353 1.897 1.00 59.97 221 ALA A C 1
ATOM 1726 O O . ALA A 1 221 ? 1.398 18.118 3.121 1.00 59.97 221 ALA A O 1
ATOM 1727 N N . PRO A 1 222 ? 0.430 19.125 1.320 1.00 52.28 222 PRO A N 1
ATOM 1728 C CA . PRO A 1 222 ? -0.641 19.714 2.096 1.00 52.28 222 PRO A CA 1
ATOM 1729 C C . PRO A 1 222 ? -1.283 18.594 2.906 1.00 52.28 222 PRO A C 1
ATOM 1731 O O . PRO A 1 222 ? -1.462 17.474 2.408 1.00 52.28 222 PRO A O 1
ATOM 1734 N N . GLY A 1 223 ? -1.532 18.879 4.188 1.00 52.84 223 GLY A N 1
ATOM 1735 C CA . GLY A 1 223 ? -2.290 17.964 5.030 1.00 52.84 223 GLY A CA 1
ATOM 1736 C C . GLY A 1 223 ? -3.576 17.574 4.307 1.00 52.84 223 GLY A C 1
ATOM 1737 O O . GLY A 1 223 ? -4.017 18.280 3.395 1.00 52.84 223 GLY A O 1
ATOM 1738 N N . LEU A 1 224 ? -4.146 16.427 4.676 1.00 56.72 224 LEU A N 1
ATOM 1739 C CA . LEU A 1 224 ? -5.420 15.989 4.112 1.00 56.72 224 LEU A CA 1
ATOM 1740 C C . LEU A 1 224 ? -6.394 17.177 4.072 1.00 56.72 224 LEU A C 1
ATOM 1742 O O . LEU A 1 224 ? -6.386 17.971 5.020 1.00 56.72 224 LEU A O 1
ATOM 1746 N N . PRO A 1 225 ? -7.174 17.347 2.984 1.00 51.41 225 PRO A N 1
ATOM 1747 C CA . PRO A 1 225 ? -8.142 18.436 2.899 1.00 51.41 225 PRO A CA 1
ATOM 1748 C C . PRO A 1 225 ? -8.984 18.468 4.182 1.00 51.41 225 PRO A C 1
ATOM 1750 O O . PRO A 1 225 ? -9.139 17.428 4.815 1.00 51.41 225 PRO A O 1
ATOM 1753 N N . GLU A 1 226 ? -9.511 19.634 4.578 1.00 52.50 226 GLU A N 1
ATOM 1754 C CA . GLU A 1 226 ? -10.248 19.901 5.838 1.00 52.50 226 GLU A CA 1
ATOM 1755 C C . GLU A 1 226 ? -11.551 19.074 6.008 1.00 52.50 226 GLU A C 1
ATOM 1757 O O . GLU A 1 226 ? -12.583 19.583 6.426 1.00 52.50 226 GLU A O 1
ATOM 1762 N N . VAL A 1 227 ? -11.615 17.820 5.551 1.00 53.97 227 VAL A N 1
ATOM 1763 C CA . VAL A 1 227 ? -12.779 16.917 5.526 1.00 53.97 227 VAL A CA 1
ATOM 1764 C C . VAL A 1 227 ? -13.184 16.473 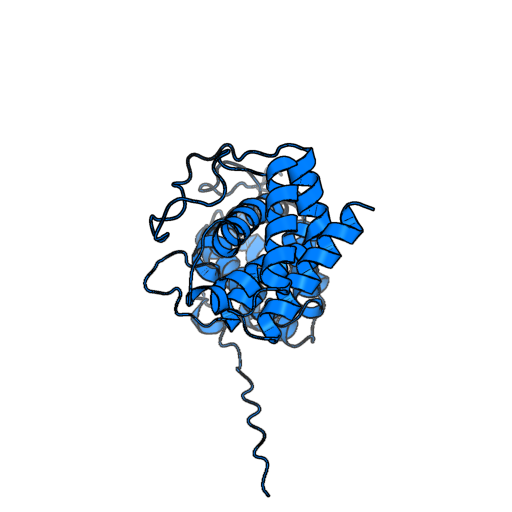6.932 1.00 53.97 227 VAL A C 1
ATOM 1766 O O . VAL A 1 227 ? -14.237 15.873 7.108 1.00 53.97 227 VAL A O 1
ATOM 1769 N N . TYR A 1 228 ? -12.378 16.787 7.941 1.00 59.47 228 TYR A N 1
ATOM 1770 C CA . TYR A 1 228 ? -12.624 16.376 9.310 1.00 59.47 228 TYR A CA 1
ATOM 1771 C C . TYR A 1 228 ? -13.523 17.374 10.030 1.00 59.47 228 TYR A C 1
ATOM 1773 O O . TYR A 1 228 ? -13.182 18.542 10.217 1.00 59.47 228 TYR A O 1
ATOM 1781 N N . HIS A 1 229 ? -14.682 16.892 10.466 1.00 57.22 229 HIS A N 1
ATOM 1782 C CA . HIS A 1 229 ? -15.542 17.629 11.375 1.00 57.22 229 HIS A CA 1
ATOM 1783 C C . HIS A 1 229 ? -15.072 17.390 12.813 1.00 57.22 229 HIS A C 1
ATOM 1785 O O . HIS A 1 229 ? -15.328 16.340 13.392 1.00 57.22 229 HIS A O 1
ATOM 1791 N N . GLY A 1 230 ? -14.392 18.379 13.394 1.00 67.50 230 GLY A N 1
ATOM 1792 C CA . GLY A 1 230 ? -13.977 18.370 14.800 1.00 67.50 230 GLY A CA 1
ATOM 1793 C C . GLY A 1 230 ? -12.460 18.307 15.006 1.00 67.50 230 GLY A C 1
ATOM 1794 O O . GLY A 1 230 ? -11.709 18.092 14.055 1.00 67.50 230 GLY A O 1
ATOM 1795 N N . PRO A 1 231 ? -11.993 18.547 16.245 1.00 76.94 231 PRO A N 1
ATOM 1796 C CA . PRO A 1 231 ? -10.575 18.476 16.561 1.00 76.94 231 PRO A CA 1
ATOM 1797 C C . PRO A 1 231 ? -10.069 17.031 16.435 1.00 76.94 231 PRO A C 1
ATOM 1799 O O . PRO A 1 231 ? -10.796 16.101 16.802 1.00 76.94 231 PRO A O 1
ATOM 1802 N N . PRO A 1 232 ? -8.828 16.824 15.967 1.00 84.06 232 PRO A N 1
ATOM 1803 C CA . PRO A 1 232 ? -8.239 15.497 15.945 1.00 84.06 232 PRO A CA 1
ATOM 1804 C C . PRO A 1 232 ? -8.084 14.969 17.377 1.00 84.06 232 PRO A C 1
ATOM 1806 O O . PRO A 1 232 ? -7.721 15.697 18.303 1.00 84.06 232 PRO A O 1
ATOM 1809 N N . LEU A 1 233 ? -8.339 13.676 17.551 1.00 87.94 233 LEU A N 1
ATOM 1810 C CA . LEU A 1 233 ? -8.137 12.940 18.800 1.00 87.94 233 LEU A CA 1
ATOM 1811 C C . LEU A 1 233 ? -6.645 12.774 19.133 1.00 87.94 233 LEU A C 1
ATOM 1813 O O . LEU A 1 233 ? -6.293 12.534 20.286 1.00 87.94 233 LEU A O 1
ATOM 1817 N N . TRP A 1 234 ? -5.777 12.909 18.127 1.00 88.94 234 TRP A N 1
ATOM 1818 C CA . TRP A 1 234 ? -4.325 12.914 18.256 1.00 88.94 234 TRP A CA 1
ATOM 1819 C C . TRP A 1 234 ? -3.760 14.287 17.878 1.00 88.94 234 TRP A C 1
ATOM 1821 O O . TRP A 1 234 ? -4.038 14.806 16.801 1.00 88.94 234 TRP A O 1
ATOM 1831 N N . SER A 1 235 ? -2.947 14.882 18.751 1.00 84.62 235 SER A N 1
ATOM 1832 C CA . SER A 1 235 ? -2.467 16.265 18.592 1.00 84.62 235 SER A CA 1
ATOM 1833 C C . SER A 1 235 ? -0.952 16.405 18.424 1.00 84.62 235 SER A C 1
ATOM 1835 O O . SER A 1 235 ? -0.472 17.510 18.185 1.00 84.62 235 SER A O 1
ATOM 1837 N N . ALA A 1 236 ? -0.180 15.316 18.512 1.00 82.50 236 ALA A N 1
ATOM 1838 C CA . ALA A 1 236 ? 1.286 15.379 18.534 1.00 82.50 236 ALA A CA 1
ATOM 1839 C C . ALA A 1 236 ? 1.951 15.469 17.142 1.00 82.50 236 ALA A C 1
ATOM 1841 O O . ALA A 1 236 ? 3.151 15.238 17.020 1.00 82.50 236 ALA A O 1
ATOM 1842 N N . GLY A 1 237 ? 1.194 15.815 16.095 1.00 82.62 237 GLY A N 1
ATOM 1843 C CA . GLY A 1 237 ? 1.719 16.067 14.749 1.00 82.62 237 GLY A CA 1
ATOM 1844 C C . GLY A 1 237 ? 1.646 14.876 13.784 1.00 82.62 237 GLY A C 1
ATOM 1845 O O . GLY A 1 237 ? 0.867 13.944 13.984 1.00 82.62 237 GLY A O 1
ATOM 1846 N N . ARG A 1 238 ? 2.428 14.972 12.698 1.00 85.25 238 ARG A N 1
ATOM 1847 C CA . ARG A 1 238 ? 2.508 13.996 11.592 1.00 85.25 238 ARG A CA 1
ATOM 1848 C C . ARG A 1 238 ? 3.550 12.905 11.867 1.00 85.25 238 ARG A C 1
ATOM 1850 O O . ARG A 1 238 ? 4.327 13.004 12.813 1.00 85.25 238 ARG A O 1
ATOM 1857 N N . GLY A 1 239 ? 3.578 11.896 11.003 1.00 91.56 239 GLY A N 1
ATOM 1858 C CA . GLY A 1 239 ? 4.548 10.809 11.013 1.00 91.56 239 GLY A CA 1
ATOM 1859 C C . GLY A 1 239 ? 4.165 9.639 11.916 1.00 91.56 239 GLY A C 1
ATOM 1860 O O . GLY A 1 239 ? 3.056 9.524 12.433 1.00 91.56 239 GLY A O 1
ATOM 1861 N N . PHE A 1 240 ? 5.103 8.732 12.104 1.00 95.56 240 PHE A N 1
ATOM 1862 C CA . PHE A 1 240 ? 4.955 7.538 12.912 1.00 95.56 240 PHE A CA 1
ATOM 1863 C C . PHE A 1 240 ? 5.766 7.726 14.185 1.00 95.56 240 PHE A C 1
ATOM 1865 O O . PHE A 1 240 ? 6.912 8.154 14.148 1.00 95.56 240 PHE A O 1
ATOM 1872 N N . SER A 1 241 ? 5.171 7.403 15.328 1.00 96.94 241 SER A N 1
ATOM 1873 C CA . SER A 1 241 ? 5.866 7.420 16.613 1.00 96.94 241 SER A CA 1
ATOM 1874 C C . SER A 1 241 ? 5.329 6.324 17.519 1.00 96.94 241 SER A C 1
ATOM 1876 O O . SER A 1 241 ? 4.195 5.865 17.356 1.00 96.94 241 SER A O 1
ATOM 1878 N N . VAL A 1 242 ? 6.119 5.923 18.514 1.00 97.69 242 VAL A N 1
ATOM 1879 C CA . VAL A 1 242 ? 5.687 4.959 19.538 1.00 97.69 242 VAL A CA 1
ATOM 1880 C C . VAL A 1 242 ? 4.429 5.444 20.267 1.00 97.69 242 VAL A C 1
ATOM 1882 O O . VAL A 1 242 ? 3.530 4.653 20.537 1.00 97.69 242 VAL A O 1
ATOM 1885 N N . GLY A 1 243 ? 4.318 6.749 20.537 1.00 97.19 243 GLY A N 1
ATOM 1886 C CA . GLY A 1 243 ? 3.111 7.323 21.135 1.00 97.19 243 GLY A CA 1
ATOM 1887 C C . GLY A 1 243 ? 1.881 7.146 20.240 1.00 97.19 243 GLY A C 1
ATOM 1888 O O . GLY A 1 243 ? 0.824 6.737 20.720 1.00 97.19 243 GLY A O 1
ATOM 1889 N N . ARG A 1 244 ? 2.035 7.385 18.930 1.00 96.69 244 ARG A N 1
ATOM 1890 C CA . ARG A 1 244 ? 0.957 7.235 17.942 1.00 96.69 244 ARG A CA 1
ATOM 1891 C C . ARG A 1 244 ? 0.535 5.774 17.774 1.00 96.69 244 ARG A C 1
ATOM 1893 O O . ARG A 1 244 ? -0.656 5.489 17.700 1.00 96.69 244 ARG A O 1
ATOM 1900 N N . TRP A 1 245 ? 1.494 4.846 17.827 1.00 98.12 245 TRP A N 1
ATOM 1901 C CA . TRP A 1 245 ? 1.228 3.404 17.865 1.00 98.12 245 TRP A CA 1
ATOM 1902 C C . TRP A 1 245 ? 0.336 3.013 19.049 1.00 98.12 245 TRP A C 1
ATOM 1904 O O . TRP A 1 245 ? -0.702 2.381 18.853 1.00 98.12 245 TRP A O 1
ATOM 1914 N N . GLN A 1 246 ? 0.698 3.428 20.271 1.00 98.19 246 GLN A N 1
ATOM 1915 C CA . GLN A 1 246 ? -0.100 3.119 21.465 1.00 98.19 246 GLN A CA 1
ATOM 1916 C C . GLN A 1 246 ? -1.493 3.751 21.398 1.00 98.19 246 GLN A C 1
ATOM 1918 O O . GLN A 1 246 ? -2.479 3.110 21.760 1.00 98.19 246 GLN A O 1
ATOM 1923 N N . PHE A 1 247 ? -1.591 4.978 20.876 1.00 97.81 247 PHE A N 1
ATOM 1924 C CA . PHE A 1 247 ? -2.876 5.625 20.636 1.00 97.81 247 PHE A CA 1
ATOM 1925 C C . PHE A 1 247 ? -3.758 4.800 19.686 1.00 97.81 247 PHE A C 1
ATOM 1927 O O . PHE A 1 247 ? -4.889 4.472 20.043 1.00 97.81 247 PHE A O 1
ATOM 1934 N N . TRP A 1 248 ? -3.257 4.413 18.508 1.00 98.00 248 TRP A N 1
ATOM 1935 C CA . TRP A 1 248 ? -4.024 3.606 17.551 1.00 98.00 248 TRP A CA 1
ATOM 1936 C C . TRP A 1 248 ? -4.433 2.251 18.133 1.00 98.00 248 TRP A C 1
ATOM 1938 O O . TRP A 1 248 ? -5.586 1.848 17.967 1.00 98.00 248 TRP A O 1
ATOM 1948 N N . LYS A 1 249 ? -3.542 1.590 18.884 1.00 98.50 249 LYS A N 1
ATOM 1949 C CA . LYS A 1 249 ? -3.847 0.323 19.564 1.00 98.50 249 LYS A CA 1
ATOM 1950 C C . LYS A 1 249 ? -5.021 0.482 20.534 1.00 98.50 249 LYS A C 1
ATOM 1952 O O . LYS A 1 249 ? -6.009 -0.245 20.429 1.00 98.50 249 LYS A O 1
ATOM 1957 N N . GLN A 1 250 ? -4.973 1.499 21.399 1.00 98.06 250 GLN A N 1
ATOM 1958 C CA . GLN A 1 250 ? -6.057 1.816 22.338 1.00 98.06 250 GLN A CA 1
ATOM 1959 C C . GLN A 1 250 ? -7.369 2.171 21.619 1.00 98.06 250 GLN A C 1
ATOM 1961 O O . GLN A 1 250 ? -8.464 1.827 22.081 1.00 98.06 250 GLN A O 1
ATOM 1966 N N . ARG A 1 251 ? -7.286 2.870 20.478 1.00 97.00 251 ARG A N 1
ATOM 1967 C CA . ARG A 1 251 ? -8.461 3.206 19.663 1.00 97.00 251 ARG A CA 1
ATOM 1968 C C . ARG A 1 251 ? -9.129 1.957 19.107 1.00 97.00 251 ARG A C 1
ATOM 1970 O O . ARG A 1 251 ? -10.342 1.836 19.262 1.00 97.00 251 ARG A O 1
ATOM 1977 N N . PHE A 1 252 ? -8.378 1.024 18.524 1.00 98.00 252 PHE A N 1
ATOM 1978 C CA . PHE A 1 252 ? -8.947 -0.233 18.036 1.00 98.00 252 PHE A CA 1
ATOM 1979 C C . PHE A 1 252 ? -9.582 -1.063 19.152 1.00 98.00 252 PHE A C 1
ATOM 1981 O O . PHE A 1 252 ? -10.693 -1.556 18.965 1.00 98.00 252 PHE A O 1
ATOM 1988 N N . GLU A 1 253 ? -8.945 -1.154 20.323 1.00 98.19 253 GLU A N 1
ATOM 1989 C CA . GLU A 1 253 ? -9.523 -1.827 21.494 1.00 98.19 253 GLU 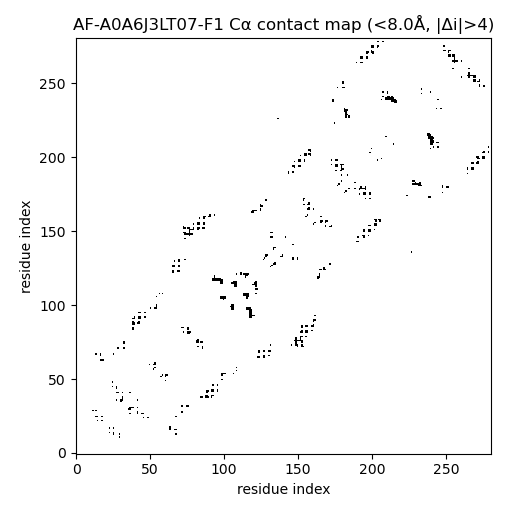A CA 1
ATOM 1990 C C . GLU A 1 253 ? -10.883 -1.220 21.878 1.00 98.19 253 GLU A C 1
ATOM 1992 O O . GLU A 1 253 ? -11.883 -1.928 22.020 1.00 98.19 253 GLU A O 1
ATOM 1997 N N . THR A 1 254 ? -10.938 0.111 21.974 1.00 96.38 254 THR A N 1
ATOM 1998 C CA . THR A 1 254 ? -12.162 0.852 22.312 1.00 96.38 254 THR A CA 1
ATOM 1999 C C . THR A 1 254 ? -13.257 0.618 21.269 1.00 96.38 254 THR A C 1
ATOM 2001 O O . THR A 1 254 ? -14.411 0.350 21.608 1.00 96.38 254 THR A O 1
ATOM 2004 N N . LEU A 1 255 ? -12.910 0.697 19.980 1.00 95.31 255 LEU A N 1
ATOM 2005 C CA . LEU A 1 255 ? -13.852 0.495 18.877 1.00 95.31 255 LEU A CA 1
ATOM 2006 C C . LEU A 1 255 ? -14.369 -0.950 18.841 1.00 95.31 255 LEU A C 1
ATOM 2008 O O . LEU A 1 255 ? -15.562 -1.159 18.633 1.00 95.31 255 LEU A O 1
ATOM 2012 N N . ALA A 1 256 ? -13.533 -1.942 19.153 1.00 97.00 256 ALA A N 1
ATOM 2013 C CA . ALA A 1 256 ? -13.931 -3.349 19.238 1.00 97.00 256 ALA A CA 1
ATOM 2014 C C . ALA A 1 256 ? -14.984 -3.639 20.330 1.00 97.00 256 ALA A C 1
ATOM 2016 O O . ALA A 1 256 ? -15.638 -4.688 20.299 1.00 97.00 256 ALA A O 1
ATOM 2017 N N . GLN A 1 257 ? -15.157 -2.723 21.288 1.00 96.75 257 GLN A N 1
ATOM 2018 C CA . GLN A 1 257 ? -16.125 -2.804 22.387 1.00 96.75 257 GLN A CA 1
ATOM 2019 C C . GLN A 1 257 ? -17.316 -1.839 22.216 1.00 96.75 257 GLN A C 1
ATOM 2021 O O . GLN A 1 257 ? -18.274 -1.898 22.986 1.00 96.75 257 GLN A O 1
ATOM 2026 N N . SER A 1 258 ? -17.291 -0.966 21.204 1.00 94.00 258 SER A N 1
ATOM 2027 C CA . SER A 1 258 ? -18.283 0.097 21.017 1.00 94.00 258 SER A CA 1
ATOM 2028 C C . SER A 1 258 ? -19.661 -0.439 20.628 1.00 94.00 258 SER A C 1
ATOM 2030 O O . SER A 1 258 ? -19.828 -1.037 19.571 1.00 94.00 258 SER A O 1
ATOM 2032 N N . ASN A 1 259 ? -20.692 -0.130 21.415 1.00 93.31 259 ASN A N 1
ATOM 2033 C CA . ASN A 1 259 ? -22.086 -0.444 21.076 1.00 93.31 259 ASN A CA 1
ATOM 2034 C C . ASN A 1 259 ? -22.660 0.407 19.924 1.00 93.31 259 ASN A C 1
ATOM 2036 O O . ASN A 1 259 ? -23.789 0.170 19.503 1.00 93.31 259 ASN A O 1
ATOM 2040 N N . ARG A 1 260 ? -21.905 1.398 19.431 1.00 91.06 260 ARG A N 1
ATOM 2041 C CA . ARG A 1 260 ? -22.295 2.258 18.302 1.00 91.06 260 ARG A CA 1
ATOM 2042 C C . ARG A 1 260 ? -21.914 1.667 16.943 1.00 91.06 260 ARG A C 1
ATOM 2044 O O . ARG A 1 260 ? -22.338 2.206 15.929 1.00 91.06 260 ARG A O 1
ATOM 2051 N N . LEU A 1 261 ? -21.091 0.617 16.919 1.00 92.25 261 LEU A N 1
ATOM 2052 C CA . LEU A 1 261 ? -20.621 -0.029 15.695 1.00 92.25 261 LEU A CA 1
ATOM 2053 C C . LEU A 1 261 ? -21.332 -1.361 15.463 1.00 92.25 261 LEU A C 1
ATOM 2055 O O . LEU A 1 261 ? -21.703 -2.056 16.412 1.00 92.25 261 LEU A O 1
ATOM 2059 N N . SER A 1 262 ? -21.449 -1.746 14.194 1.00 93.94 262 SER A N 1
ATOM 2060 C CA . SER A 1 262 ? -21.901 -3.083 13.817 1.00 93.94 262 SER A CA 1
ATOM 2061 C C . SER A 1 262 ? -20.919 -4.168 14.281 1.00 93.94 262 SER A C 1
ATOM 2063 O O . SER A 1 262 ? -19.730 -3.920 14.509 1.00 93.94 262 SER A O 1
ATOM 2065 N N . ASP A 1 263 ? -21.404 -5.403 14.393 1.00 96.12 263 ASP A N 1
ATOM 2066 C CA . ASP A 1 263 ? -20.594 -6.564 14.791 1.00 96.12 263 ASP A CA 1
ATOM 2067 C C . ASP A 1 263 ? -19.418 -6.806 13.836 1.00 96.12 263 ASP A C 1
ATOM 2069 O O . ASP A 1 263 ? -18.321 -7.148 14.280 1.00 96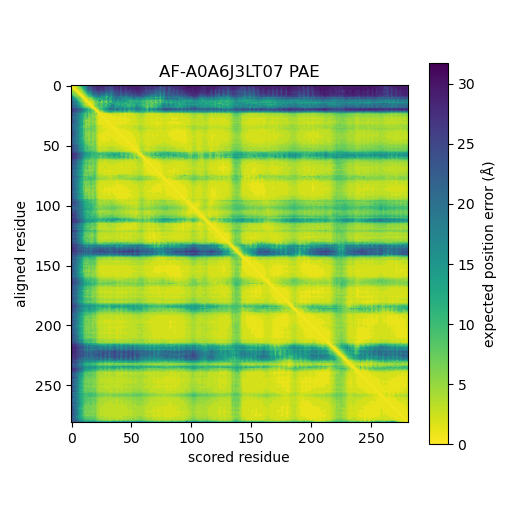.12 263 ASP A O 1
ATOM 2073 N N . GLU A 1 264 ? -19.624 -6.569 12.537 1.00 95.44 264 GLU A N 1
ATOM 2074 C CA . GLU A 1 264 ? -18.587 -6.667 11.506 1.00 95.44 264 GLU A CA 1
ATOM 2075 C C . GLU A 1 264 ? -17.427 -5.704 11.791 1.00 95.44 264 GLU A C 1
ATOM 2077 O O . GLU A 1 264 ? -16.267 -6.123 11.843 1.00 95.44 264 GLU A O 1
ATOM 2082 N N . LEU A 1 265 ? -17.737 -4.428 12.037 1.00 95.31 265 LEU A N 1
ATOM 2083 C CA . LEU A 1 265 ? -16.739 -3.390 12.300 1.00 95.31 265 LEU A CA 1
ATOM 2084 C C . LEU A 1 265 ? -16.023 -3.609 13.629 1.00 95.31 265 LEU A C 1
ATOM 2086 O O . LEU A 1 265 ? -14.803 -3.453 13.709 1.00 95.31 265 LEU A O 1
ATOM 2090 N N . ARG A 1 266 ? -16.750 -4.046 14.664 1.00 97.06 266 ARG A N 1
ATOM 2091 C CA . ARG A 1 266 ? -16.132 -4.464 15.929 1.00 97.06 266 ARG A CA 1
ATOM 2092 C C . ARG A 1 266 ? -15.167 -5.629 15.723 1.00 97.06 266 ARG A C 1
ATOM 2094 O O . ARG A 1 266 ? -14.082 -5.634 16.302 1.00 97.06 266 ARG A O 1
ATOM 2101 N N . GLY A 1 267 ? -15.539 -6.598 14.886 1.00 97.75 267 GLY A N 1
ATOM 2102 C CA . GLY A 1 267 ? -14.687 -7.727 14.520 1.00 97.75 267 GLY A CA 1
ATOM 2103 C C . GLY A 1 267 ? -13.422 -7.300 13.773 1.00 97.75 267 GLY A C 1
ATOM 2104 O O . GLY A 1 267 ? -12.341 -7.802 14.074 1.00 97.75 267 GLY A O 1
ATOM 2105 N N . GLN A 1 268 ? -13.528 -6.351 12.840 1.00 97.25 268 GLN A N 1
ATOM 2106 C CA . GLN A 1 268 ? -12.375 -5.774 12.136 1.00 97.25 268 GLN A CA 1
ATOM 2107 C C . GLN A 1 268 ? -11.440 -5.024 13.091 1.00 97.25 268 GLN A C 1
ATOM 2109 O O . GLN A 1 268 ? -10.237 -5.281 13.085 1.00 97.25 268 GLN A O 1
ATOM 2114 N N . ALA A 1 269 ? -11.990 -4.168 13.959 1.00 97.88 269 ALA A N 1
ATOM 2115 C CA . ALA A 1 269 ? -11.212 -3.449 14.964 1.00 97.88 269 ALA A CA 1
ATOM 2116 C C . ALA A 1 269 ? -10.483 -4.407 15.919 1.00 97.88 269 ALA A C 1
ATOM 2118 O O . ALA A 1 269 ? -9.310 -4.202 16.219 1.00 97.88 269 ALA A O 1
ATOM 2119 N N . ARG A 1 270 ? -11.142 -5.498 16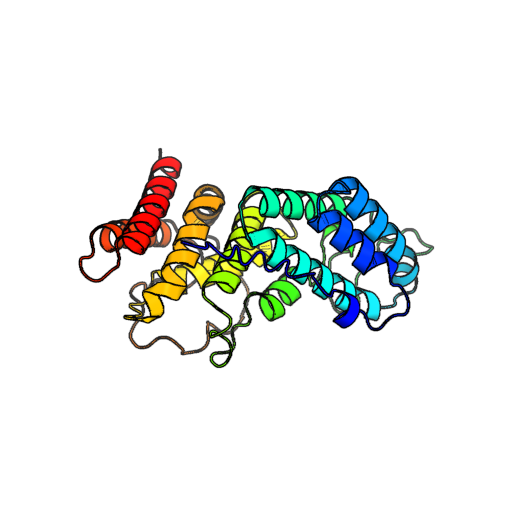.336 1.00 98.56 270 ARG A N 1
ATOM 2120 C CA . ARG A 1 270 ? -10.520 -6.532 17.173 1.00 98.56 270 ARG A CA 1
ATOM 2121 C C . ARG A 1 270 ? -9.349 -7.213 16.471 1.00 98.56 270 ARG A C 1
ATOM 2123 O O . ARG A 1 270 ? -8.276 -7.295 17.048 1.00 98.56 270 ARG A O 1
ATOM 2130 N N . ARG A 1 271 ? -9.517 -7.637 15.213 1.00 98.31 271 ARG A N 1
ATOM 2131 C CA . ARG A 1 271 ? -8.423 -8.263 14.446 1.00 98.31 271 ARG A CA 1
ATOM 2132 C C . ARG A 1 271 ? -7.219 -7.337 14.286 1.00 98.31 271 ARG A C 1
ATOM 2134 O O . ARG A 1 271 ? -6.089 -7.804 14.392 1.00 98.31 271 ARG A O 1
ATOM 2141 N N . ALA A 1 272 ? -7.462 -6.049 14.044 1.00 98.56 272 ALA A N 1
ATOM 2142 C CA . ALA A 1 272 ? -6.410 -5.041 13.965 1.00 98.56 272 ALA A CA 1
ATOM 2143 C C . ALA A 1 272 ? -5.682 -4.875 15.306 1.00 98.56 272 ALA A C 1
ATOM 2145 O O . ALA A 1 272 ? -4.457 -4.934 15.340 1.00 98.56 272 ALA A O 1
ATOM 2146 N N . HIS A 1 273 ? -6.424 -4.750 16.410 1.00 98.69 273 HIS A N 1
ATOM 2147 C CA . HIS A 1 273 ? -5.850 -4.715 17.756 1.00 98.69 273 HIS A CA 1
ATOM 2148 C C . HIS A 1 273 ? -4.987 -5.952 18.040 1.00 98.69 273 HIS A C 1
ATOM 2150 O O . HIS A 1 273 ? -3.841 -5.817 18.457 1.00 98.69 273 HIS A O 1
ATOM 2156 N N . ASP A 1 274 ? -5.502 -7.150 17.762 1.00 98.56 274 ASP A N 1
ATOM 2157 C CA . ASP A 1 274 ? -4.788 -8.402 18.019 1.00 98.56 274 ASP A CA 1
ATOM 2158 C C . ASP A 1 274 ? -3.513 -8.512 17.169 1.00 98.56 274 ASP A C 1
ATOM 2160 O O . ASP A 1 274 ? -2.501 -9.023 17.640 1.00 98.56 274 ASP A O 1
ATOM 2164 N N . ALA A 1 275 ? -3.526 -8.002 15.931 1.00 98.62 275 ALA A N 1
ATOM 2165 C CA . ALA A 1 275 ? -2.323 -7.907 15.106 1.00 98.62 275 ALA A CA 1
ATOM 2166 C C . ALA A 1 275 ? -1.273 -6.979 15.731 1.00 98.62 275 ALA A C 1
ATOM 2168 O O . ALA A 1 275 ? -0.102 -7.338 15.787 1.00 98.62 275 ALA A O 1
ATOM 2169 N N . MET A 1 276 ? -1.693 -5.829 16.263 1.00 98.62 276 MET A N 1
ATOM 2170 C CA . MET A 1 276 ? -0.793 -4.908 16.960 1.00 98.62 276 MET A CA 1
ATOM 2171 C C . MET A 1 276 ? -0.242 -5.504 18.262 1.00 98.62 276 MET A C 1
ATOM 2173 O O . MET A 1 276 ? 0.927 -5.295 18.569 1.00 98.62 276 MET A O 1
ATOM 2177 N N . VAL A 1 277 ? -1.050 -6.257 19.019 1.00 98.62 277 VAL A N 1
ATOM 2178 C CA . VAL A 1 277 ? -0.589 -6.961 20.229 1.00 98.62 277 VAL A CA 1
ATOM 2179 C C . VAL A 1 277 ? 0.478 -7.993 19.882 1.00 98.62 277 VAL A C 1
ATOM 2181 O O . VAL A 1 277 ? 1.537 -7.962 20.491 1.00 98.62 277 VAL A O 1
ATOM 2184 N N . ARG A 1 278 ? 0.248 -8.830 18.861 1.00 98.44 278 ARG A N 1
ATOM 2185 C CA . ARG A 1 278 ? 1.232 -9.837 18.422 1.00 98.44 278 ARG A CA 1
ATOM 2186 C C . ARG A 1 278 ? 2.579 -9.241 18.014 1.00 98.44 278 ARG A C 1
ATOM 2188 O O . ARG A 1 278 ? 3.590 -9.902 18.164 1.00 98.44 278 ARG A O 1
ATOM 2195 N N . VAL A 1 279 ? 2.590 -8.028 17.464 1.00 98.31 279 VAL A N 1
ATOM 2196 C CA . VAL A 1 279 ? 3.824 -7.337 17.049 1.00 98.31 279 VAL A CA 1
ATOM 2197 C C . VAL A 1 279 ? 4.577 -6.717 18.237 1.00 98.31 279 VAL A C 1
ATOM 2199 O O . VAL A 1 279 ? 5.771 -6.448 18.132 1.00 98.31 279 VAL A O 1
ATOM 2202 N N . ASP A 1 280 ? 3.895 -6.458 19.357 1.00 96.81 280 ASP A N 1
ATOM 2203 C CA . ASP A 1 280 ? 4.523 -5.967 20.592 1.00 96.81 280 ASP A CA 1
ATOM 2204 C C . ASP A 1 280 ? 5.102 -7.106 21.468 1.00 96.81 280 ASP A C 1
ATOM 2206 O O . ASP A 1 280 ? 5.849 -6.801 22.402 1.00 96.81 280 ASP A O 1
ATOM 2210 N N . GLU A 1 281 ? 4.748 -8.371 21.198 1.00 93.12 281 GLU A N 1
ATOM 2211 C CA . GLU A 1 281 ? 5.227 -9.586 21.894 1.00 93.12 281 GLU A CA 1
ATOM 2212 C C . GLU A 1 281 ? 6.579 -10.087 21.360 1.00 93.12 281 GLU A C 1
ATOM 2214 O O . GLU A 1 281 ? 7.431 -10.450 22.208 1.00 93.12 281 GLU A O 1
#

pLDDT: mean 85.31, std 15.94, range [34.06, 98.69]

Solvent-accessible surface area (backbone atoms only — not comparable to full-atom values): 15562 Å² total; per-residue (Å²): 142,78,88,78,81,82,78,75,81,76,74,80,71,52,68,82,66,51,90,64,99,61,72,61,57,48,53,49,53,48,37,36,75,74,65,76,42,56,37,57,60,47,21,53,54,51,50,62,68,47,47,68,48,50,63,71,68,48,64,71,63,53,60,42,49,34,52,50,54,38,51,51,40,44,65,23,10,79,45,70,66,45,14,47,46,50,34,48,18,54,42,43,29,28,64,43,73,70,56,46,45,99,83,71,46,70,46,55,57,91,88,45,100,60,56,33,61,30,62,35,41,62,60,38,48,55,45,34,46,58,72,62,60,38,84,48,84,90,53,66,75,59,45,66,63,55,49,37,12,32,36,41,20,44,18,41,26,48,52,73,33,50,78,74,46,26,56,46,34,51,58,54,49,52,52,37,38,45,60,31,63,28,44,79,55,74,81,51,40,79,50,32,35,60,34,28,21,40,35,28,60,60,15,31,61,51,52,48,51,35,13,72,68,49,38,64,75,93,64,84,67,76,72,78,73,89,80,66,78,69,79,58,78,62,80,91,73,81,62,34,27,58,67,55,51,54,50,51,44,55,45,24,51,52,46,38,68,38,89,89,51,54,72,68,57,20,51,40,22,40,50,17,29,53,36,46,50,63,66,75,108

Radius of gyration: 19.97 Å; Cα contacts (8 Å, |Δi|>4): 373; chains: 1; bounding box: 64×42×53 Å

Organism: NCBI:txid1314786

Foldseek 3Di:
DDDDPPPPPPQDPLVVLDPDPCCPLVVLLSCVLVVNDALLRSLVSVCVVCLVVVQVLDPVVLLSVLLSLLVQQLSLLQDLVSLLRSLSNLQSNLVPDARAYPVRHGDDNPPAPDDTCRVQVGCSLVSNCCPQVVLDPVVLVPDLSSLNSNLLNLLQCCADHDPNHNVSSQVVLQVLLQVQFFADPQVCNSRRLLSNLSNLLRNLLSLVVFQPVQDFDPDPPPDRPPPGDDDTNDDPDGTHHPVVLVSSLVRLVCQLVDPSDDPVSNVSSVSSNVSNVVSVD

Sequence (281 aa):
MANTEISQESSLHLDQYFKTSDDQVPRILEAFLDGEIDPETTATRTASIYAPQLSQGNASPTDELWTALVEVAKHSGRDQADASRAVTFLNSLSEQGDIADAASVAIQPSWATGGVYWRDLPGFAFAFRVQAFDLDRHRFLRGKESLLQTTTFAATYLQYGNPTIRKGMIFLAEVGLMTGLEHDHGELNDLYLPAAATWMAIAAERVRELCNENYNRDDDAPGLPEVYHGPPLWSAGRGFSVGRWQFWKQRFETLAQSNRLSDELRGQARRAHDAMVRVDE